Protein AF-A0A0C9MJZ7-F1 (afdb_monomer_lite)

Structure (mmCIF, N/CA/C/O backbone):
data_AF-A0A0C9MJZ7-F1
#
_entry.id   AF-A0A0C9MJZ7-F1
#
loop_
_atom_site.group_PDB
_atom_site.id
_atom_site.type_symbol
_atom_site.label_atom_id
_atom_site.label_alt_id
_atom_site.label_comp_id
_atom_site.label_asym_id
_atom_site.label_entity_id
_atom_site.label_seq_id
_atom_site.pdbx_PDB_ins_code
_atom_site.Cartn_x
_atom_site.Cartn_y
_atom_site.Cartn_z
_atom_site.occupancy
_atom_site.B_iso_or_equiv
_atom_site.auth_seq_id
_atom_site.auth_comp_id
_atom_site.auth_asym_id
_atom_site.auth_atom_id
_atom_site.pdbx_PDB_model_num
ATOM 1 N N . MET A 1 1 ? -68.418 -15.446 -23.964 1.00 39.53 1 MET A N 1
ATOM 2 C CA . MET A 1 1 ? -67.671 -15.553 -22.691 1.00 39.53 1 MET A CA 1
ATOM 3 C C . MET A 1 1 ? -66.222 -15.903 -23.000 1.00 39.53 1 MET A C 1
ATOM 5 O O . MET A 1 1 ? -65.933 -17.078 -23.179 1.00 39.53 1 MET A O 1
ATOM 9 N N . GLN A 1 2 ? -65.322 -14.920 -23.067 1.00 37.22 2 GLN A N 1
ATOM 10 C CA . GLN A 1 2 ? -63.886 -15.188 -23.192 1.00 37.22 2 GLN A CA 1
ATOM 11 C C . GLN A 1 2 ? -63.245 -14.976 -21.819 1.00 37.22 2 GLN A C 1
ATOM 13 O O . GLN A 1 2 ? -63.334 -13.884 -21.262 1.00 37.22 2 GLN A O 1
ATOM 18 N N . LYS A 1 3 ? -62.674 -16.032 -21.232 1.00 41.88 3 LYS A N 1
ATOM 19 C CA . LYS A 1 3 ? -61.976 -15.935 -19.945 1.00 41.88 3 LYS A CA 1
ATOM 20 C C . LYS A 1 3 ? -60.600 -15.316 -20.175 1.00 41.88 3 LYS A C 1
ATOM 22 O O . LYS A 1 3 ? -59.779 -15.931 -20.852 1.00 41.88 3 LYS A O 1
ATOM 27 N N . ASN A 1 4 ? -60.333 -14.170 -19.552 1.00 45.03 4 ASN A N 1
ATOM 28 C CA . ASN A 1 4 ? -58.955 -13.791 -19.257 1.00 45.03 4 ASN A CA 1
ATOM 29 C C . ASN A 1 4 ? -58.358 -14.882 -18.357 1.00 45.03 4 ASN A C 1
ATOM 31 O O . ASN A 1 4 ? -58.960 -15.259 -17.350 1.00 45.03 4 ASN A O 1
ATOM 35 N N . LYS A 1 5 ? -57.204 -15.415 -18.754 1.00 47.22 5 LYS A N 1
ATOM 36 C CA . LYS A 1 5 ? -56.308 -16.168 -17.880 1.00 47.22 5 LYS A CA 1
ATOM 37 C C . LYS A 1 5 ? -54.988 -15.422 -17.864 1.00 47.22 5 LYS A C 1
ATOM 39 O O . LYS A 1 5 ? -54.428 -15.151 -18.925 1.00 47.22 5 LYS A O 1
ATOM 44 N N . ASP A 1 6 ? -54.549 -15.072 -16.669 1.00 48.06 6 ASP A N 1
ATOM 45 C CA . ASP A 1 6 ? -53.391 -14.220 -16.460 1.00 48.06 6 ASP A CA 1
ATOM 46 C C . ASP A 1 6 ? -52.097 -14.901 -16.910 1.00 48.06 6 ASP A C 1
ATOM 48 O O . ASP A 1 6 ? -51.878 -16.098 -16.713 1.00 48.06 6 ASP A O 1
ATOM 52 N N . ASN A 1 7 ? -51.238 -14.113 -17.551 1.00 45.69 7 ASN A N 1
ATOM 53 C CA . ASN A 1 7 ? -49.977 -14.570 -18.119 1.00 45.69 7 ASN A CA 1
ATOM 54 C C . ASN A 1 7 ? -48.883 -14.516 -17.036 1.00 45.69 7 ASN A C 1
ATOM 56 O O . ASN A 1 7 ? -48.051 -13.604 -17.020 1.00 45.69 7 ASN A O 1
ATOM 60 N N . GLU A 1 8 ? -48.884 -15.479 -16.109 1.00 52.53 8 GLU A N 1
ATOM 61 C CA . GLU A 1 8 ? -47.772 -15.657 -15.165 1.00 52.53 8 GLU A CA 1
ATOM 62 C C . GLU A 1 8 ? -46.493 -16.050 -15.920 1.00 52.53 8 GLU A C 1
ATOM 64 O O . GLU A 1 8 ? -46.259 -17.211 -16.263 1.00 52.53 8 GLU A O 1
ATOM 69 N N . LYS A 1 9 ? -45.626 -15.062 -16.168 1.00 60.62 9 LYS A N 1
ATOM 70 C CA . LYS A 1 9 ? -44.263 -15.300 -16.650 1.00 60.62 9 LYS A CA 1
ATOM 71 C C . LYS A 1 9 ? -43.465 -16.017 -15.563 1.00 60.62 9 LYS A C 1
ATOM 73 O O . LYS A 1 9 ? -42.961 -15.384 -14.637 1.00 60.62 9 LYS A O 1
ATOM 78 N N . GLN A 1 10 ? -43.325 -17.334 -15.691 1.00 60.38 10 GLN A N 1
ATOM 79 C CA . GLN A 1 10 ? -42.478 -18.122 -14.800 1.00 60.38 10 GLN A CA 1
ATOM 80 C C . GLN A 1 10 ? -41.019 -17.647 -14.897 1.00 60.38 10 GLN A C 1
ATOM 82 O O . GLN A 1 10 ? -40.403 -17.725 -15.960 1.00 60.38 10 GLN A O 1
ATOM 87 N N . LEU A 1 11 ? -40.465 -17.160 -13.781 1.00 63.28 11 LEU A N 1
ATOM 88 C CA . LEU A 1 11 ? -39.044 -16.813 -13.679 1.00 63.28 11 LEU A CA 1
ATOM 89 C C . LEU A 1 11 ? -38.168 -18.048 -13.907 1.00 63.28 11 LEU A C 1
ATOM 91 O O . LEU A 1 11 ? -38.478 -19.138 -13.406 1.00 63.28 11 LEU A O 1
ATOM 95 N N . THR A 1 12 ? -37.055 -17.857 -14.617 1.00 77.56 12 THR A N 1
ATOM 96 C CA . THR A 1 12 ? -36.106 -18.939 -14.896 1.00 77.56 12 THR A CA 1
ATOM 97 C C . THR A 1 12 ? -35.417 -19.404 -13.614 1.00 77.56 12 THR A C 1
ATOM 99 O O . THR A 1 12 ? -35.317 -18.672 -12.628 1.00 77.56 12 THR A O 1
ATOM 102 N N . GLU A 1 13 ? -34.933 -20.642 -13.611 1.00 75.31 13 GLU A N 1
ATOM 103 C CA . GLU A 1 13 ? -34.303 -21.256 -12.437 1.00 75.31 13 GLU A CA 1
ATOM 104 C C . GLU A 1 13 ? -33.076 -20.460 -11.960 1.00 75.31 13 GLU A C 1
ATOM 106 O O . GLU A 1 13 ? -32.981 -20.118 -10.784 1.00 75.31 13 GLU A O 1
ATOM 111 N N . SER A 1 14 ? -32.250 -19.988 -12.900 1.00 74.50 14 SER A N 1
ATOM 112 C CA . SER A 1 14 ? -31.137 -19.065 -12.636 1.00 74.50 14 SER A CA 1
ATOM 113 C C . SER A 1 14 ? -31.579 -17.722 -12.022 1.00 74.50 14 SER A C 1
ATOM 115 O O . SER A 1 14 ? -30.902 -17.201 -11.138 1.00 74.50 14 SER A O 1
ATOM 117 N N . GLN A 1 15 ? -32.732 -17.164 -12.419 1.00 75.31 15 GLN A N 1
ATOM 118 C CA . GLN A 1 15 ? -33.270 -15.940 -11.803 1.00 75.31 15 GLN A CA 1
ATOM 119 C C . GLN A 1 15 ? -33.753 -16.181 -10.366 1.00 75.31 15 GLN A C 1
ATOM 121 O O . GLN A 1 15 ? -33.557 -15.327 -9.500 1.00 75.31 15 GLN A O 1
ATOM 126 N N . LYS A 1 16 ? -34.351 -17.348 -10.092 1.00 79.31 16 LYS A N 1
ATOM 127 C CA . LYS A 1 16 ? -34.765 -17.756 -8.739 1.00 79.31 16 LYS A CA 1
ATOM 128 C C . LYS A 1 16 ? -33.553 -17.985 -7.833 1.00 79.31 16 LYS A C 1
ATOM 130 O O . LYS A 1 16 ? -33.543 -17.511 -6.700 1.00 79.31 16 LYS A O 1
ATOM 135 N N . GLU A 1 17 ? -32.518 -18.644 -8.345 1.00 83.88 17 GLU A N 1
ATOM 136 C CA . GLU A 1 17 ? -31.273 -18.915 -7.622 1.00 83.88 17 GLU A CA 1
ATOM 137 C C . GLU A 1 17 ? -30.486 -17.625 -7.327 1.00 83.88 17 GLU A C 1
ATOM 139 O O . GLU A 1 17 ? -30.072 -17.396 -6.188 1.00 83.88 17 GLU A O 1
ATOM 144 N N . ALA A 1 18 ? -30.382 -16.710 -8.299 1.00 83.25 18 ALA A N 1
ATOM 145 C CA . ALA A 1 18 ? -29.819 -15.376 -8.087 1.00 83.25 18 ALA A CA 1
ATOM 146 C C . ALA A 1 18 ? -30.608 -14.568 -7.037 1.00 83.25 18 ALA A C 1
ATOM 148 O O . ALA A 1 18 ? -30.009 -13.915 -6.180 1.00 83.25 18 ALA A O 1
ATOM 149 N N . GLY A 1 19 ? -31.945 -14.653 -7.053 1.00 87.00 19 GLY A N 1
ATOM 150 C CA . GLY A 1 19 ? -32.809 -14.054 -6.033 1.00 87.00 19 GLY A CA 1
ATOM 151 C C . GLY A 1 19 ? -32.575 -14.636 -4.634 1.00 87.00 19 GLY A C 1
ATOM 152 O O . GLY A 1 19 ? -32.453 -13.883 -3.667 1.00 87.00 19 GLY A O 1
ATOM 153 N N . ALA A 1 20 ? -32.431 -15.959 -4.521 1.00 89.75 20 ALA A N 1
ATOM 154 C CA . ALA A 1 20 ? -32.134 -16.638 -3.260 1.00 89.75 20 ALA A CA 1
ATOM 155 C C . ALA A 1 20 ? -30.744 -16.268 -2.706 1.00 89.75 20 ALA A C 1
ATOM 157 O O . ALA A 1 20 ? -30.602 -16.024 -1.505 1.00 89.75 20 ALA A O 1
ATOM 158 N N . LEU A 1 21 ? -29.727 -16.159 -3.569 1.00 89.69 21 LEU A N 1
ATOM 159 C CA . LEU A 1 21 ? -28.386 -15.700 -3.193 1.00 89.69 21 LEU A CA 1
ATOM 160 C C . LEU A 1 21 ? -28.388 -14.237 -2.724 1.00 89.69 21 LEU A C 1
ATOM 162 O O . LEU A 1 21 ? -27.780 -13.924 -1.697 1.00 89.69 21 LEU A O 1
ATOM 166 N N . LEU A 1 22 ? -29.106 -13.353 -3.426 1.00 90.94 22 LEU A N 1
ATOM 167 C CA . LEU A 1 22 ? -29.268 -11.951 -3.034 1.00 90.94 22 LEU A CA 1
ATOM 168 C C . LEU A 1 22 ? -29.980 -11.823 -1.679 1.00 90.94 22 LEU A C 1
ATOM 170 O O . LEU A 1 22 ? -29.517 -11.084 -0.810 1.00 90.94 22 LEU A O 1
ATOM 174 N N . PHE A 1 23 ? -31.061 -12.580 -1.471 1.00 94.12 23 PHE A N 1
ATOM 175 C CA . PHE A 1 23 ? -31.797 -12.607 -0.208 1.00 94.12 23 PHE A CA 1
ATOM 176 C C . PHE A 1 23 ? -30.930 -13.124 0.947 1.00 94.12 23 PHE A C 1
ATOM 178 O O . PHE A 1 23 ? -30.868 -12.490 1.997 1.00 94.12 23 PHE A O 1
ATOM 185 N N . LYS A 1 24 ? -30.178 -14.215 0.737 1.00 93.81 24 LYS A N 1
ATOM 186 C CA . LYS A 1 24 ? -29.235 -14.761 1.727 1.00 93.81 24 LYS A CA 1
ATOM 187 C C . LYS A 1 24 ? -28.136 -13.758 2.096 1.00 93.81 24 LYS A C 1
ATOM 189 O O . LYS A 1 24 ? -27.775 -13.662 3.268 1.00 93.81 24 LYS A O 1
ATOM 194 N N . LYS A 1 25 ? -27.632 -12.987 1.123 1.00 92.31 25 LYS A N 1
ATOM 195 C CA . LYS A 1 25 ? -26.670 -11.905 1.372 1.00 92.31 25 LYS A CA 1
ATOM 196 C C . LYS A 1 25 ? -27.296 -10.777 2.199 1.00 92.31 25 LYS A C 1
ATOM 198 O O . LYS A 1 25 ? -26.745 -10.430 3.236 1.00 92.31 25 LYS A O 1
ATOM 203 N N . LEU A 1 26 ? -28.471 -10.279 1.804 1.00 94.00 26 LEU A N 1
ATOM 204 C CA . LEU A 1 26 ? -29.213 -9.250 2.547 1.00 94.00 26 LEU A CA 1
ATOM 205 C C . LEU A 1 26 ? -29.494 -9.662 3.999 1.00 94.00 26 LEU A C 1
ATOM 207 O O . LEU A 1 26 ? -29.321 -8.851 4.904 1.00 94.00 26 LEU A O 1
ATOM 211 N N . LEU A 1 27 ? -29.876 -10.920 4.234 1.00 94.06 27 LEU A N 1
ATOM 212 C CA . LEU A 1 27 ? -30.078 -11.471 5.578 1.00 94.06 27 LEU A CA 1
ATOM 213 C C . LEU A 1 27 ? -28.775 -11.522 6.384 1.00 94.06 27 LEU A C 1
ATOM 215 O O . LEU A 1 27 ? -28.762 -11.123 7.545 1.00 94.06 27 LEU A O 1
ATOM 219 N N . SER A 1 28 ? -27.668 -11.950 5.767 1.00 93.69 28 SER A N 1
ATOM 220 C CA . SER A 1 28 ? -26.354 -11.927 6.417 1.00 93.69 28 SER A CA 1
ATOM 221 C C . SER A 1 28 ? -25.906 -10.509 6.773 1.00 93.69 28 SER A C 1
ATOM 223 O O . SER A 1 28 ? -25.332 -10.318 7.841 1.00 93.69 28 SER A O 1
ATOM 225 N N . ASP A 1 29 ? -26.147 -9.533 5.898 1.00 91.50 29 ASP A N 1
ATOM 226 C CA . ASP A 1 29 ? -25.756 -8.143 6.126 1.00 91.50 29 ASP A CA 1
ATOM 227 C C . ASP A 1 29 ? -26.652 -7.492 7.198 1.00 91.50 29 ASP A C 1
ATOM 229 O O . ASP A 1 29 ? -26.153 -6.768 8.053 1.00 91.50 29 ASP A O 1
ATOM 233 N N . ARG A 1 30 ? -27.957 -7.809 7.240 1.00 93.75 30 ARG A N 1
ATOM 234 C CA . ARG A 1 30 ? -28.862 -7.385 8.327 1.00 93.75 30 ARG A CA 1
ATOM 235 C C . ARG A 1 30 ? -28.514 -8.000 9.678 1.00 93.75 30 ARG A C 1
ATOM 237 O O . ARG A 1 30 ? -28.549 -7.274 10.666 1.00 93.75 30 ARG A O 1
ATOM 244 N N . ASN A 1 31 ? -28.152 -9.281 9.728 1.00 94.88 31 ASN A N 1
ATOM 245 C CA . ASN A 1 31 ? -27.735 -9.920 10.976 1.00 94.88 31 ASN A CA 1
ATOM 246 C C . ASN A 1 31 ? -26.445 -9.286 11.519 1.00 94.88 31 ASN A C 1
ATOM 248 O O . ASN A 1 31 ? -26.417 -8.930 12.688 1.00 94.88 31 ASN A O 1
ATOM 252 N N . LYS A 1 32 ? -25.449 -9.003 10.664 1.00 93.31 32 LYS A N 1
ATOM 253 C CA . LYS A 1 32 ? -24.258 -8.235 11.075 1.00 93.31 32 LYS A CA 1
ATOM 254 C C . LYS A 1 32 ? -24.614 -6.864 11.649 1.00 93.31 32 LYS A C 1
ATOM 256 O O . LYS A 1 32 ? -24.127 -6.522 12.716 1.00 93.31 32 LYS A O 1
ATOM 261 N N . THR A 1 33 ? -25.504 -6.110 10.993 1.00 92.44 33 THR A N 1
ATOM 262 C CA . THR A 1 33 ? -25.958 -4.813 11.526 1.00 92.44 33 THR A CA 1
ATOM 263 C C . THR A 1 33 ? -26.652 -4.966 12.888 1.00 92.44 33 THR A C 1
ATOM 265 O O . THR A 1 33 ? -26.506 -4.102 13.746 1.00 92.44 33 THR A O 1
ATOM 268 N N . LEU A 1 34 ? -27.399 -6.052 13.124 1.00 94.88 34 LEU A N 1
ATOM 269 C CA . LEU A 1 34 ? -27.993 -6.332 14.437 1.00 94.88 34 LEU A CA 1
ATOM 270 C C . LEU A 1 34 ? -26.928 -6.659 15.492 1.00 94.88 34 LEU A C 1
ATOM 272 O O . LEU A 1 34 ? -27.004 -6.114 16.592 1.00 94.88 34 LEU A O 1
ATOM 276 N N . ASP A 1 35 ? -25.935 -7.485 15.158 1.00 92.81 35 ASP A N 1
ATOM 277 C CA . ASP A 1 35 ? -24.823 -7.832 16.052 1.00 92.81 35 ASP A CA 1
ATOM 278 C C . ASP A 1 35 ? -24.004 -6.576 16.427 1.00 92.81 35 ASP A C 1
ATOM 280 O O . ASP A 1 35 ? -23.750 -6.319 17.606 1.00 92.81 35 ASP A O 1
ATOM 284 N N . GLU A 1 36 ? -23.678 -5.727 15.444 1.00 90.50 36 GLU A N 1
ATOM 285 C CA . GLU A 1 36 ? -23.008 -4.427 15.617 1.00 90.50 36 GLU A CA 1
ATOM 286 C C . GLU A 1 36 ? -23.805 -3.477 16.530 1.00 90.50 36 GLU A C 1
ATOM 288 O O . GLU A 1 36 ? -23.250 -2.862 17.450 1.00 90.50 36 GLU A O 1
ATOM 293 N N . LEU A 1 37 ? -25.125 -3.373 16.328 1.00 91.19 37 LEU A N 1
ATOM 294 C CA . LEU A 1 37 ? -26.000 -2.539 17.159 1.00 91.19 37 LEU A CA 1
ATOM 295 C C . LEU A 1 37 ? -26.116 -3.074 18.594 1.00 91.19 37 LEU A C 1
ATOM 297 O O . LEU A 1 37 ? -26.088 -2.283 19.539 1.00 91.19 37 LEU A O 1
ATOM 301 N N . GLN A 1 38 ? -26.186 -4.394 18.790 1.00 92.94 38 GLN A N 1
ATOM 302 C CA . GLN A 1 38 ? -26.176 -5.012 20.123 1.00 92.94 38 GLN A CA 1
ATOM 303 C C . GLN A 1 38 ? -24.831 -4.807 20.838 1.00 92.94 38 GLN A C 1
ATOM 305 O O . GLN A 1 38 ? -24.794 -4.526 22.043 1.00 92.94 38 GLN A O 1
ATOM 310 N N . GLN A 1 39 ? -23.716 -4.880 20.109 1.00 90.44 39 GLN A N 1
ATOM 311 C CA . GLN A 1 39 ? -22.387 -4.596 20.649 1.00 90.44 39 GLN A CA 1
ATOM 312 C C . GLN A 1 39 ? -22.246 -3.115 21.039 1.00 90.44 39 GLN A C 1
ATOM 314 O O . GLN A 1 39 ? -21.780 -2.804 22.137 1.00 90.44 39 GLN A O 1
ATOM 319 N N . THR A 1 40 ? -22.750 -2.199 20.207 1.00 82.25 40 THR A N 1
ATOM 320 C CA . THR A 1 40 ? -22.833 -0.765 20.529 1.00 82.25 40 THR A CA 1
ATOM 321 C C . THR A 1 40 ? -23.698 -0.522 21.771 1.00 82.25 40 THR A C 1
ATOM 323 O O . THR A 1 40 ? -23.258 0.144 22.708 1.00 82.25 40 THR A O 1
ATOM 326 N N . GLN A 1 41 ? -24.895 -1.116 21.846 1.00 86.56 41 GLN A N 1
ATOM 327 C CA . GLN A 1 41 ? -25.801 -0.972 22.992 1.00 86.56 41 GLN A CA 1
ATOM 328 C C . GLN A 1 41 ? -25.175 -1.485 24.297 1.00 86.56 41 GLN A C 1
ATOM 330 O O . GLN A 1 41 ? -25.260 -0.812 25.326 1.00 86.56 41 GLN A O 1
ATOM 335 N N . THR A 1 42 ? -24.531 -2.654 24.277 1.00 88.88 42 THR A N 1
ATOM 336 C CA . THR A 1 42 ? -23.887 -3.215 25.476 1.00 88.88 42 THR A CA 1
ATOM 337 C C . THR A 1 42 ? -22.660 -2.411 25.910 1.00 88.88 42 THR A C 1
ATOM 339 O O . THR A 1 42 ? -22.425 -2.276 27.112 1.00 88.88 42 THR A O 1
ATOM 342 N N . ASN A 1 43 ? -21.910 -1.812 24.980 1.00 81.56 43 ASN A N 1
ATOM 343 C CA . ASN A 1 43 ? -20.832 -0.873 25.309 1.00 81.56 43 ASN A CA 1
ATOM 344 C C . ASN A 1 43 ? -21.368 0.432 25.918 1.00 81.56 43 ASN A C 1
ATOM 346 O O . ASN A 1 43 ? -20.870 0.862 26.961 1.00 81.56 43 ASN A O 1
ATOM 350 N N . LEU A 1 44 ? -22.431 1.013 25.351 1.00 76.88 44 LEU A N 1
ATOM 351 C CA . LEU A 1 44 ? -23.104 2.185 25.923 1.00 76.88 44 LEU A CA 1
ATOM 352 C C . LEU A 1 44 ? -23.612 1.895 27.343 1.00 76.88 44 LEU A C 1
ATOM 354 O O . LEU A 1 44 ? -23.300 2.643 28.265 1.00 76.88 44 LEU A O 1
ATOM 358 N N . GLN A 1 45 ? -24.302 0.772 27.568 1.00 81.06 45 GLN A N 1
ATOM 359 C CA . GLN A 1 45 ? -24.776 0.377 28.904 1.00 81.06 45 GLN A CA 1
ATOM 360 C C . GLN A 1 45 ? -23.641 0.202 29.929 1.00 81.06 45 GLN A C 1
ATOM 362 O O . GLN A 1 45 ? -23.818 0.554 31.094 1.00 81.06 45 GLN A O 1
ATOM 367 N N . LYS A 1 46 ? -22.461 -0.284 29.515 1.00 82.06 46 LYS A N 1
ATOM 368 C CA . LYS A 1 46 ? -21.271 -0.402 30.384 1.00 82.06 46 LYS A CA 1
ATOM 369 C C . LYS A 1 46 ? -20.594 0.941 30.684 1.00 82.06 46 LYS A C 1
ATOM 371 O O . LYS A 1 46 ? -19.919 1.058 31.709 1.00 82.06 46 LYS A O 1
ATOM 376 N N . ASN A 1 47 ? -20.732 1.933 29.804 1.00 72.31 47 ASN A N 1
ATOM 377 C CA . ASN A 1 47 ? -20.043 3.222 29.915 1.00 72.31 47 ASN A CA 1
ATOM 378 C C . ASN A 1 47 ? -20.930 4.349 30.472 1.00 72.31 47 ASN A C 1
ATOM 380 O O . ASN A 1 47 ? -20.406 5.216 31.167 1.00 72.31 47 ASN A O 1
ATOM 384 N N . ILE A 1 48 ? -22.257 4.294 30.311 1.00 73.25 48 ILE A N 1
ATOM 385 C CA . ILE A 1 48 ? -23.216 5.234 30.928 1.00 73.25 48 ILE A CA 1
ATOM 386 C C . ILE A 1 48 ? -22.959 5.435 32.442 1.00 73.25 48 ILE A C 1
ATOM 388 O O . ILE A 1 48 ? -22.845 6.589 32.862 1.00 73.25 48 ILE A O 1
ATOM 392 N N . PRO A 1 49 ? -22.752 4.388 33.274 1.00 71.31 49 PRO A N 1
ATOM 393 C CA . PRO A 1 49 ? -22.429 4.564 34.697 1.00 71.31 49 PRO A CA 1
ATOM 394 C C . PRO A 1 49 ? -21.087 5.270 34.960 1.00 71.31 49 PRO A C 1
ATOM 396 O O . PRO A 1 49 ? -20.900 5.866 36.017 1.00 71.31 49 PRO A O 1
ATOM 399 N N . LYS A 1 50 ? -20.142 5.218 34.010 1.00 68.75 50 LYS A N 1
ATOM 400 C CA . LYS A 1 50 ? -18.835 5.895 34.102 1.00 68.75 50 LYS A CA 1
ATOM 401 C C . LYS A 1 50 ? -18.908 7.371 33.701 1.00 68.75 50 LYS A C 1
ATOM 403 O O . LYS A 1 50 ? -18.021 8.128 34.094 1.00 68.75 50 LYS A O 1
ATOM 408 N N . ILE A 1 51 ? -19.929 7.756 32.935 1.00 64.31 51 ILE A N 1
ATOM 409 C CA . ILE A 1 51 ? -20.217 9.138 32.529 1.00 64.31 51 ILE A CA 1
ATOM 410 C C . ILE A 1 51 ? -21.033 9.833 33.633 1.00 64.31 51 ILE A C 1
ATOM 412 O O . ILE A 1 51 ? -20.689 10.929 34.072 1.00 64.31 51 ILE A O 1
ATOM 416 N N . VAL A 1 52 ? -22.052 9.161 34.185 1.00 66.12 52 VAL A N 1
ATOM 417 C CA . VAL A 1 52 ? -22.896 9.676 35.285 1.00 66.12 52 VAL A CA 1
ATOM 418 C C . VAL A 1 52 ? -22.214 9.487 36.656 1.00 66.12 52 VAL A C 1
ATOM 420 O O . VAL A 1 52 ? -22.760 8.901 37.586 1.00 66.12 52 VAL A O 1
ATOM 423 N N . LYS A 1 53 ? -20.984 9.998 36.803 1.00 62.34 53 LYS A N 1
ATOM 424 C CA . LYS A 1 53 ? -20.168 9.873 38.031 1.00 62.34 53 LYS A CA 1
ATOM 425 C C . LYS A 1 53 ? -20.634 10.732 39.215 1.00 62.34 53 LYS A C 1
ATOM 427 O O . LYS A 1 53 ? -20.081 10.591 40.304 1.00 62.34 53 LYS A O 1
ATOM 432 N N . LYS A 1 54 ? -21.606 11.635 39.035 1.00 57.81 54 LYS A N 1
ATOM 433 C CA . LYS A 1 54 ? -22.184 12.445 40.121 1.00 57.81 54 LYS A CA 1
ATOM 434 C C . LYS A 1 54 ? -23.698 12.619 39.939 1.00 57.81 54 LYS A C 1
ATOM 436 O O . LYS A 1 54 ? -24.126 12.923 38.825 1.00 57.81 54 LYS A O 1
ATOM 441 N N . PRO A 1 55 ? -24.510 12.517 41.009 1.00 59.88 55 PRO A N 1
ATOM 442 C CA . PRO A 1 55 ? -25.873 13.038 40.971 1.00 59.88 55 PRO A CA 1
ATOM 443 C C . PRO A 1 55 ? -25.830 14.551 40.696 1.00 59.88 55 PRO A C 1
ATOM 445 O O . PRO A 1 55 ? -24.928 15.246 41.162 1.00 59.88 55 PRO A O 1
ATOM 448 N N . ASN A 1 56 ? -26.806 15.054 39.936 1.00 67.69 56 ASN A N 1
ATOM 449 C CA . ASN A 1 56 ? -26.907 16.449 39.477 1.00 67.69 56 ASN A CA 1
ATOM 450 C C . ASN A 1 56 ? -25.826 16.927 38.479 1.00 67.69 56 ASN A C 1
ATOM 452 O O . ASN A 1 56 ? -25.571 18.129 38.390 1.00 67.69 56 ASN A O 1
ATOM 456 N N . THR A 1 57 ? -25.226 16.049 37.663 1.00 69.62 57 THR A N 1
ATOM 457 C CA . THR A 1 57 ? -24.498 16.510 36.461 1.00 69.62 57 THR A CA 1
ATOM 458 C C . THR A 1 57 ? -25.451 17.252 35.510 1.00 69.62 57 THR A C 1
ATOM 460 O O . THR A 1 57 ? -26.455 16.665 35.093 1.00 69.62 57 THR A O 1
ATOM 463 N N . PRO A 1 58 ? -25.173 18.515 35.127 1.00 82.56 58 PRO A N 1
ATOM 464 C CA . PRO A 1 58 ? -26.031 19.245 34.202 1.00 82.56 58 PRO A CA 1
ATOM 465 C C . PRO A 1 58 ? -25.975 18.598 32.814 1.00 82.56 58 PRO A C 1
ATOM 467 O O . PRO A 1 58 ? -24.915 18.150 32.377 1.00 82.56 58 PRO A O 1
ATOM 470 N N . ARG A 1 59 ? -27.100 18.597 32.083 1.00 80.75 59 ARG A N 1
ATOM 471 C CA . ARG A 1 59 ? -27.195 17.986 30.739 1.00 80.75 59 ARG A CA 1
ATOM 472 C C . ARG A 1 59 ? -26.113 18.484 29.774 1.00 80.75 59 ARG A C 1
ATOM 474 O O . ARG A 1 59 ? -25.620 17.701 28.974 1.00 80.75 59 ARG A O 1
ATOM 481 N N . ALA A 1 60 ? -25.711 19.750 29.897 1.00 84.12 60 ALA A N 1
ATOM 482 C CA . ALA A 1 60 ? -24.615 20.329 29.125 1.00 84.12 60 ALA A CA 1
ATOM 483 C C . ALA A 1 60 ? -23.269 19.624 29.374 1.00 84.12 60 ALA A C 1
ATOM 485 O O . ALA A 1 60 ? -22.569 19.335 28.417 1.00 84.12 60 ALA A O 1
ATOM 486 N N . ALA A 1 61 ? -22.924 19.281 30.622 1.00 82.44 61 ALA A N 1
ATOM 487 C CA . ALA A 1 61 ? -21.671 18.582 30.922 1.00 82.44 61 ALA A CA 1
ATOM 488 C C . ALA A 1 61 ? -21.637 17.168 30.319 1.00 82.44 61 ALA A C 1
ATOM 490 O O . ALA A 1 61 ? -20.604 16.756 29.808 1.00 82.44 61 ALA A O 1
ATOM 491 N N . VAL A 1 62 ? -22.774 16.461 30.315 1.00 81.81 62 VAL A N 1
ATOM 492 C CA . VAL A 1 62 ? -22.899 15.149 29.653 1.00 81.81 62 VAL A CA 1
ATOM 493 C C . VAL A 1 62 ? -22.818 15.288 28.128 1.00 81.81 62 VAL A C 1
ATOM 495 O O . VAL A 1 62 ? -22.196 14.466 27.468 1.00 81.81 62 VAL A O 1
ATOM 498 N N . ALA A 1 63 ? -23.414 16.339 27.556 1.00 84.88 63 ALA A N 1
ATOM 499 C CA . ALA A 1 63 ? -23.307 16.616 26.125 1.00 84.88 63 ALA A CA 1
ATOM 500 C C . ALA A 1 63 ? -21.867 16.969 25.707 1.00 84.88 63 ALA A C 1
ATOM 502 O O . ALA A 1 63 ? -21.418 16.507 24.663 1.00 84.88 63 ALA A O 1
ATOM 503 N N . PHE A 1 64 ? -21.135 17.733 26.526 1.00 87.25 64 PHE A N 1
ATOM 504 C CA . PHE A 1 64 ? -19.731 18.051 26.268 1.00 87.25 64 PHE A CA 1
ATOM 505 C C . PHE A 1 64 ? -18.812 16.838 26.423 1.00 87.25 64 PHE A C 1
ATOM 507 O O . PHE A 1 64 ? -17.977 16.653 25.551 1.00 87.25 64 PHE A O 1
ATOM 514 N N . SER A 1 65 ? -18.995 15.975 27.431 1.00 85.44 65 SER A N 1
ATOM 515 C CA . SER A 1 65 ? -18.175 14.755 27.541 1.00 85.44 65 SER A CA 1
ATOM 516 C C . SER A 1 65 ? -18.411 13.793 26.373 1.00 85.44 65 SER A C 1
ATOM 518 O O . SER A 1 65 ? -17.468 13.217 25.857 1.00 85.44 65 SER A O 1
ATOM 520 N N . LEU A 1 66 ? -19.659 13.660 25.905 1.00 85.81 66 LEU A N 1
ATOM 521 C CA . LEU A 1 66 ? -19.962 12.865 24.708 1.00 85.81 66 LEU A CA 1
ATOM 522 C C . LEU A 1 66 ? -19.379 13.488 23.430 1.00 85.81 66 LEU A C 1
ATOM 524 O O . LEU A 1 66 ? -19.002 12.764 22.517 1.00 85.81 66 LEU A O 1
ATOM 528 N N . LEU A 1 67 ? -19.320 14.820 23.345 1.00 90.50 67 LEU A N 1
ATOM 529 C CA . LEU A 1 67 ? -18.678 15.514 22.229 1.00 90.50 67 LEU A CA 1
ATOM 530 C C . LEU A 1 67 ? -17.151 15.347 22.265 1.00 90.50 67 LEU A C 1
ATOM 532 O O . LEU A 1 67 ? -16.554 15.173 21.212 1.00 90.50 67 LEU A O 1
ATOM 536 N N . GLU A 1 68 ? -16.543 15.379 23.451 1.00 93.81 68 GLU A N 1
ATOM 537 C CA . GLU A 1 68 ? -15.117 15.116 23.679 1.00 93.81 68 GLU A CA 1
ATOM 538 C C . GLU A 1 68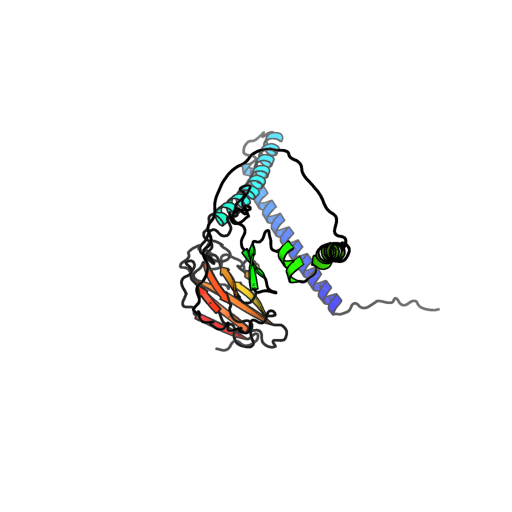 ? -14.762 13.680 23.261 1.00 93.81 68 GLU A C 1
ATOM 540 O O . GLU A 1 68 ? -13.931 13.518 22.372 1.00 93.81 68 GLU A O 1
ATOM 545 N N . ASP A 1 69 ? -15.498 12.669 23.750 1.00 89.31 69 ASP A N 1
ATOM 546 C CA . ASP A 1 69 ? -15.349 11.262 23.335 1.00 89.31 69 ASP A CA 1
ATOM 547 C C . ASP A 1 69 ? -15.435 11.102 21.794 1.00 89.31 69 ASP A C 1
ATOM 549 O O . ASP A 1 69 ? -14.622 10.413 21.179 1.00 89.31 69 ASP A O 1
ATOM 553 N N . LEU A 1 70 ? -16.406 11.758 21.139 1.00 92.25 70 LEU A N 1
ATOM 554 C CA . LEU A 1 70 ? -16.587 11.688 19.679 1.00 92.25 70 LEU A CA 1
ATOM 555 C C . LEU A 1 70 ? -15.486 12.413 18.890 1.00 92.25 70 LEU A C 1
ATOM 557 O O . LEU A 1 70 ? -15.121 11.968 17.800 1.00 92.25 70 LEU A O 1
ATOM 561 N N . ILE A 1 71 ? -14.984 13.538 19.405 1.00 96.62 71 ILE A N 1
ATOM 562 C CA . ILE A 1 71 ? -13.860 14.269 18.811 1.00 96.62 71 ILE A CA 1
ATOM 563 C C . ILE A 1 71 ? -12.582 13.437 18.935 1.00 96.62 71 ILE A C 1
ATOM 565 O O . ILE A 1 71 ? -11.846 13.334 17.955 1.00 96.62 71 ILE A O 1
ATOM 569 N N . ASP A 1 72 ? -12.347 12.808 20.087 1.00 94.88 72 ASP A N 1
ATOM 570 C CA . ASP A 1 72 ? -11.170 11.976 20.325 1.00 94.88 72 ASP A CA 1
ATOM 571 C C . ASP A 1 72 ? -11.129 10.758 19.396 1.00 94.88 72 ASP A C 1
ATOM 573 O O . ASP A 1 72 ? -10.077 10.499 18.814 1.00 94.88 72 ASP A O 1
ATOM 577 N N . GLU A 1 73 ? -12.244 10.053 19.174 1.00 92.81 73 GLU A N 1
ATOM 578 C CA . GLU A 1 73 ? -12.317 8.963 18.180 1.00 92.81 73 GLU A CA 1
ATOM 579 C C . GLU A 1 73 ? -11.974 9.473 16.762 1.00 92.81 73 GLU A C 1
ATOM 581 O O . GLU A 1 73 ? -11.110 8.913 16.084 1.00 92.81 73 GLU A O 1
ATOM 586 N N . CYS A 1 74 ? -12.546 10.611 16.341 1.00 95.25 74 CYS A N 1
ATOM 587 C CA . CYS A 1 74 ? -12.245 11.215 15.034 1.00 95.25 74 CYS A CA 1
ATOM 588 C C . CYS A 1 74 ? -10.773 11.659 14.899 1.00 95.25 74 CYS A C 1
ATOM 590 O O . CYS A 1 74 ? -10.198 11.606 13.809 1.00 95.25 74 CYS A O 1
ATOM 592 N N . ILE A 1 75 ? -10.152 12.121 15.990 1.00 96.81 75 ILE A N 1
ATOM 593 C CA . ILE A 1 75 ? -8.725 12.467 16.036 1.00 96.81 75 ILE A CA 1
ATOM 594 C C . ILE A 1 75 ? -7.871 11.198 15.938 1.00 96.81 75 ILE A C 1
ATOM 596 O O . ILE A 1 75 ? -6.883 11.193 15.200 1.00 96.81 75 ILE A O 1
ATOM 600 N N . HIS A 1 76 ? -8.244 10.122 16.637 1.00 92.12 76 HIS A N 1
ATOM 601 C CA . HIS A 1 76 ? -7.517 8.855 16.604 1.00 92.12 76 HIS A CA 1
ATOM 602 C C . HIS A 1 76 ? -7.490 8.243 15.203 1.00 92.12 76 HIS A C 1
ATOM 604 O O . HIS A 1 76 ? -6.408 7.848 14.773 1.00 92.12 76 HIS A O 1
ATOM 610 N N . ASP A 1 77 ? -8.603 8.234 14.463 1.00 92.38 77 ASP A N 1
ATOM 611 C CA . ASP A 1 77 ? -8.641 7.749 13.072 1.00 92.38 77 ASP A CA 1
ATOM 612 C C . ASP A 1 77 ? -7.575 8.438 12.196 1.00 92.38 77 ASP A C 1
ATOM 614 O O . ASP A 1 77 ? -6.726 7.784 11.580 1.00 92.38 77 ASP A O 1
ATOM 618 N N . VAL A 1 78 ? -7.549 9.777 12.208 1.00 96.19 78 VAL A N 1
ATOM 619 C CA . VAL A 1 78 ? -6.583 10.574 11.431 1.00 96.19 78 VAL A CA 1
ATOM 620 C C . VAL A 1 78 ? -5.146 10.356 11.921 1.00 96.19 78 VAL A C 1
ATOM 622 O O . VAL A 1 78 ? -4.222 10.245 11.110 1.00 96.19 78 VAL A O 1
ATOM 625 N N . LEU A 1 79 ? -4.929 10.273 13.238 1.00 96.25 79 LEU A N 1
ATOM 626 C CA . LEU A 1 79 ? -3.603 10.024 13.809 1.00 96.25 79 LEU A CA 1
ATOM 627 C C . LEU A 1 79 ? -3.080 8.623 13.475 1.00 96.25 79 LEU A C 1
ATOM 629 O O . LEU A 1 79 ? -1.894 8.489 13.169 1.00 96.25 79 LEU A O 1
ATOM 633 N N . PHE A 1 80 ? -3.925 7.589 13.499 1.00 92.12 80 PHE A N 1
ATOM 634 C CA . PHE A 1 80 ? -3.535 6.227 13.136 1.00 92.12 80 PHE A CA 1
ATOM 635 C C . PHE A 1 80 ? -3.192 6.110 11.652 1.00 92.12 80 PHE A C 1
ATOM 637 O O . PHE A 1 80 ? -2.203 5.449 11.323 1.00 92.12 80 PHE A O 1
ATOM 644 N N . ASP A 1 81 ? -3.933 6.789 10.774 1.00 86.12 81 ASP A N 1
ATOM 645 C CA . ASP A 1 81 ? -3.613 6.884 9.350 1.00 86.12 81 ASP A CA 1
ATOM 646 C C . ASP A 1 81 ? -2.240 7.535 9.120 1.00 86.12 81 ASP A C 1
ATOM 648 O O . ASP A 1 81 ? -1.351 6.923 8.519 1.00 86.12 81 ASP A O 1
ATOM 652 N N . VAL A 1 82 ? -2.014 8.729 9.676 1.00 90.94 82 VAL A N 1
ATOM 653 C CA . VAL A 1 82 ? -0.739 9.457 9.537 1.00 90.94 82 VAL A CA 1
ATOM 654 C C . VAL A 1 82 ? 0.429 8.681 10.159 1.00 90.94 82 VAL A C 1
ATOM 656 O O . VAL A 1 82 ? 1.503 8.585 9.562 1.00 90.94 82 VAL A O 1
ATOM 659 N N . HIS A 1 83 ? 0.238 8.083 11.337 1.00 89.44 83 HIS A N 1
ATOM 660 C CA . HIS A 1 83 ? 1.261 7.271 11.996 1.00 89.44 83 HIS A CA 1
ATOM 661 C C . HIS A 1 83 ? 1.600 6.008 11.192 1.00 89.44 83 HIS A C 1
ATOM 663 O O . HIS A 1 83 ? 2.779 5.670 11.052 1.00 89.44 83 HIS A O 1
ATOM 669 N N . ARG A 1 84 ? 0.596 5.325 10.626 1.00 84.88 84 ARG A N 1
ATOM 670 C CA . ARG A 1 84 ? 0.799 4.170 9.743 1.00 84.88 84 ARG A CA 1
ATOM 671 C C . ARG A 1 84 ? 1.626 4.565 8.525 1.00 84.88 84 ARG A C 1
ATOM 673 O O . ARG A 1 84 ? 2.585 3.860 8.211 1.00 84.88 84 ARG A O 1
ATOM 680 N N . ASP A 1 85 ? 1.295 5.673 7.876 1.00 81.25 85 ASP A N 1
ATOM 681 C CA . ASP A 1 85 ? 1.990 6.125 6.672 1.00 81.25 85 ASP A CA 1
ATOM 682 C C . ASP A 1 85 ? 3.448 6.504 6.987 1.00 81.25 85 ASP A C 1
ATOM 684 O O . ASP A 1 85 ? 4.365 5.991 6.344 1.00 81.25 85 ASP A O 1
ATOM 688 N N . ILE A 1 86 ? 3.699 7.266 8.059 1.00 83.94 86 ILE A N 1
ATOM 689 C CA . ILE A 1 86 ? 5.059 7.599 8.530 1.00 83.94 86 ILE A CA 1
ATOM 690 C C . ILE A 1 86 ? 5.859 6.339 8.906 1.00 83.94 86 ILE A C 1
ATOM 692 O O . ILE A 1 86 ? 7.057 6.251 8.612 1.00 83.94 86 ILE A O 1
ATOM 696 N N . LYS A 1 87 ? 5.227 5.345 9.543 1.00 83.69 87 LYS A N 1
ATOM 697 C CA . LYS A 1 87 ? 5.867 4.063 9.881 1.00 83.69 87 LYS A CA 1
ATOM 698 C C . LYS A 1 87 ? 6.229 3.277 8.617 1.00 83.69 87 LYS A C 1
ATOM 700 O O . LYS A 1 87 ? 7.313 2.700 8.556 1.00 83.69 87 LYS A O 1
ATOM 705 N N . GLN A 1 88 ? 5.369 3.292 7.596 1.00 78.12 88 GLN A N 1
ATOM 706 C CA . GLN A 1 88 ? 5.635 2.660 6.303 1.00 78.12 88 GLN A CA 1
ATOM 707 C C . GLN A 1 88 ? 6.725 3.385 5.495 1.00 78.12 88 GLN A C 1
ATOM 709 O O . GLN A 1 88 ? 7.578 2.711 4.920 1.00 78.12 88 GLN A O 1
ATOM 714 N N . GLU A 1 89 ? 6.749 4.722 5.478 1.00 75.25 89 GLU A N 1
ATOM 715 C CA . GLU A 1 89 ? 7.822 5.507 4.844 1.00 75.25 89 GLU A CA 1
ATOM 716 C C . GLU A 1 89 ? 9.188 5.259 5.506 1.00 75.25 89 GLU A C 1
ATOM 718 O O . GLU A 1 89 ? 10.213 5.180 4.826 1.00 75.25 89 GLU A O 1
ATOM 723 N N . ASN A 1 90 ? 9.215 5.117 6.836 1.00 77.81 90 ASN A N 1
ATOM 724 C CA . ASN A 1 90 ? 10.450 4.867 7.576 1.00 77.81 90 ASN A CA 1
ATOM 725 C C . ASN A 1 90 ? 10.931 3.415 7.528 1.00 77.81 90 ASN A C 1
ATOM 727 O O . ASN A 1 90 ? 12.130 3.189 7.703 1.00 77.81 90 ASN A O 1
ATOM 731 N N . SER A 1 91 ? 10.035 2.454 7.298 1.00 80.31 91 SER A N 1
ATOM 732 C CA . SER A 1 91 ? 10.396 1.042 7.174 1.00 80.31 91 SER A CA 1
ATOM 733 C C . SER A 1 91 ? 11.228 0.769 5.917 1.00 80.31 91 SER A C 1
ATOM 735 O O . SER A 1 91 ? 10.926 1.259 4.827 1.00 80.31 91 SER A O 1
ATOM 737 N N . THR A 1 92 ? 12.274 -0.046 6.055 1.00 81.56 92 THR A N 1
ATOM 738 C CA . THR A 1 92 ? 13.002 -0.592 4.904 1.00 81.56 92 THR A CA 1
ATOM 739 C C . THR A 1 92 ? 12.102 -1.593 4.182 1.00 81.56 92 THR A C 1
ATOM 741 O O . THR A 1 92 ? 11.573 -2.516 4.801 1.00 81.56 92 THR A O 1
ATOM 744 N N . CYS A 1 93 ? 11.911 -1.424 2.874 1.00 76.94 93 CYS A N 1
ATOM 745 C CA . CYS A 1 93 ? 11.114 -2.349 2.078 1.00 76.94 93 CYS A CA 1
ATOM 746 C C . CYS A 1 93 ? 11.839 -3.690 1.927 1.00 76.94 93 CYS A C 1
ATOM 748 O O . CYS A 1 93 ? 12.946 -3.739 1.400 1.00 76.94 93 CYS A O 1
ATOM 750 N N . GLN A 1 94 ? 11.184 -4.780 2.320 1.00 74.00 94 GLN A N 1
ATOM 751 C CA . GLN A 1 94 ? 11.756 -6.133 2.311 1.00 74.00 94 GLN A CA 1
ATOM 752 C C . GLN A 1 94 ? 12.020 -6.677 0.893 1.00 74.00 94 GLN A C 1
ATOM 754 O O . GLN A 1 94 ? 12.857 -7.556 0.721 1.00 74.00 94 GLN A O 1
ATOM 759 N N . ILE A 1 95 ? 11.368 -6.119 -0.137 1.00 73.75 95 ILE A N 1
ATOM 760 C CA . ILE A 1 95 ? 11.565 -6.515 -1.543 1.00 73.75 95 ILE A CA 1
ATOM 761 C C . ILE A 1 95 ? 12.833 -5.884 -2.138 1.00 73.75 95 ILE A C 1
ATOM 763 O O . ILE A 1 95 ? 13.602 -6.550 -2.824 1.00 73.75 95 ILE A O 1
ATOM 767 N N . CYS A 1 96 ? 13.043 -4.582 -1.921 1.00 75.31 96 CYS A N 1
ATOM 768 C CA . CYS A 1 96 ? 14.095 -3.803 -2.591 1.00 75.31 96 CYS A CA 1
ATOM 769 C C . CYS A 1 96 ? 15.140 -3.201 -1.639 1.00 75.31 96 CYS A C 1
ATOM 771 O O . CYS A 1 96 ? 15.935 -2.365 -2.065 1.00 75.31 96 CYS A O 1
ATOM 773 N N . GLN A 1 97 ? 15.113 -3.584 -0.358 1.00 75.12 97 GLN A N 1
ATOM 774 C CA . GLN A 1 97 ? 16.056 -3.203 0.704 1.00 75.12 97 GLN A CA 1
ATOM 775 C C . GLN A 1 97 ? 16.297 -1.688 0.854 1.00 75.12 97 GLN A C 1
ATOM 777 O O . GLN A 1 97 ? 17.335 -1.238 1.333 1.00 75.12 97 GLN A O 1
ATOM 782 N N . THR A 1 98 ? 15.317 -0.872 0.459 1.00 74.25 98 THR A N 1
ATOM 783 C CA . THR A 1 98 ? 15.381 0.598 0.478 1.00 74.25 98 THR A CA 1
ATOM 784 C C . THR A 1 98 ? 14.076 1.192 1.010 1.00 74.25 98 THR A C 1
ATOM 786 O O . THR A 1 98 ? 13.046 0.518 1.062 1.00 74.25 98 THR A O 1
ATOM 789 N N . LYS A 1 99 ? 14.079 2.473 1.401 1.00 73.00 99 LYS A N 1
ATOM 790 C CA . LYS A 1 99 ? 12.868 3.204 1.826 1.00 73.00 99 LYS A CA 1
ATOM 791 C C . LYS A 1 99 ? 11.998 3.606 0.623 1.00 73.00 99 LYS A C 1
ATOM 793 O O . LYS A 1 99 ? 11.754 4.782 0.384 1.00 73.00 99 LYS A O 1
ATOM 798 N N . CYS A 1 100 ? 11.541 2.640 -0.173 1.00 65.00 100 CYS A N 1
ATOM 799 C CA . CYS A 1 100 ? 10.888 2.907 -1.463 1.00 65.00 100 CYS A CA 1
ATOM 800 C C . CYS A 1 100 ? 9.498 3.565 -1.369 1.00 65.00 100 CYS A C 1
ATOM 802 O O . CYS A 1 100 ? 8.968 4.001 -2.387 1.00 65.00 100 CYS A O 1
ATOM 804 N N . LYS A 1 101 ? 8.900 3.624 -0.171 1.00 68.25 101 LYS A N 1
ATOM 805 C CA . LYS A 1 101 ? 7.655 4.363 0.097 1.00 68.25 101 LYS A CA 1
ATOM 806 C C . LYS A 1 101 ? 7.890 5.835 0.445 1.00 68.25 101 LYS A C 1
ATOM 808 O O . LYS A 1 101 ? 6.939 6.604 0.438 1.00 68.25 101 LYS A O 1
ATOM 813 N N . HIS A 1 102 ? 9.129 6.235 0.726 1.00 68.69 102 HIS A N 1
ATOM 814 C CA . HIS A 1 102 ? 9.477 7.617 1.026 1.00 68.69 102 HIS A CA 1
ATOM 815 C C . HIS A 1 102 ? 9.655 8.411 -0.277 1.00 68.69 102 HIS A C 1
ATOM 817 O O . HIS A 1 102 ? 10.679 8.293 -0.952 1.00 68.69 102 HIS A O 1
ATOM 823 N N . TYR A 1 103 ? 8.645 9.204 -0.638 1.00 73.44 103 TYR A N 1
ATOM 824 C CA . TYR A 1 103 ? 8.671 10.077 -1.812 1.00 73.44 103 TYR A CA 1
ATOM 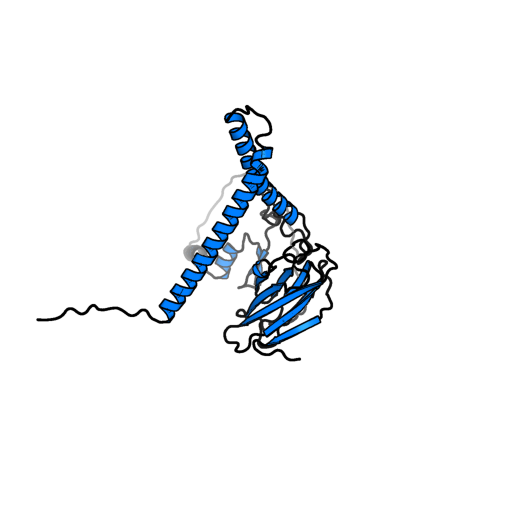825 C C . TYR A 1 103 ? 9.035 11.513 -1.426 1.00 73.44 103 TYR A C 1
ATOM 827 O O . TYR A 1 103 ? 8.615 12.042 -0.394 1.00 73.44 103 TYR A O 1
ATOM 835 N N . VAL A 1 104 ? 9.825 12.176 -2.270 1.00 76.25 104 VAL A N 1
ATOM 836 C CA . VAL A 1 104 ? 10.358 13.506 -1.959 1.00 76.25 104 VAL A CA 1
ATOM 837 C C . VAL A 1 104 ? 9.319 14.591 -2.254 1.00 76.25 104 VAL A C 1
ATOM 839 O O . VAL A 1 104 ? 9.007 14.890 -3.400 1.00 76.25 104 VAL A O 1
ATOM 842 N N . LYS A 1 105 ? 8.817 15.240 -1.195 1.00 77.62 105 LYS A N 1
ATOM 843 C CA . LYS A 1 105 ? 7.865 16.374 -1.256 1.00 77.62 105 LYS A CA 1
ATOM 844 C C . LYS A 1 105 ? 8.542 17.743 -1.481 1.00 77.62 105 LYS A C 1
ATOM 846 O O . LYS A 1 105 ? 7.927 18.784 -1.264 1.00 77.62 105 LYS A O 1
ATOM 851 N N . LYS A 1 106 ? 9.827 17.771 -1.855 1.00 75.88 106 LYS A N 1
ATOM 852 C CA . LYS A 1 106 ? 10.632 19.002 -1.957 1.00 75.88 106 LYS A CA 1
ATOM 853 C C . LYS A 1 106 ? 10.462 19.666 -3.336 1.00 75.88 106 LYS A C 1
ATOM 855 O O . LYS A 1 106 ? 10.740 19.011 -4.338 1.00 75.88 106 LYS A O 1
ATOM 860 N N . PRO A 1 107 ? 10.103 20.963 -3.421 1.00 81.19 107 PRO A N 1
ATOM 861 C CA . PRO A 1 107 ? 10.032 21.678 -4.698 1.00 81.19 107 PRO A CA 1
ATOM 862 C C . PRO A 1 107 ? 11.348 21.611 -5.490 1.00 81.19 107 PRO A C 1
ATOM 864 O O . PRO A 1 107 ? 12.429 21.750 -4.916 1.00 81.19 107 PRO A O 1
ATOM 867 N N . GLY A 1 108 ? 11.257 21.415 -6.810 1.00 81.94 108 GLY A N 1
ATOM 868 C CA . GLY A 1 108 ? 12.419 21.289 -7.707 1.00 81.94 108 GLY A CA 1
ATOM 869 C C . GLY A 1 108 ? 13.041 19.885 -7.791 1.00 81.94 108 GLY A C 1
ATOM 870 O O . GLY A 1 108 ? 14.064 19.708 -8.461 1.00 81.94 108 GLY A O 1
ATOM 871 N N . PHE A 1 109 ? 12.424 18.896 -7.141 1.00 81.75 109 PHE A N 1
ATOM 872 C CA . PHE A 1 109 ? 12.784 17.481 -7.204 1.00 81.75 109 PHE A CA 1
ATOM 873 C C . PHE A 1 109 ? 11.565 16.652 -7.634 1.00 81.75 109 PHE A C 1
ATOM 875 O O . PHE A 1 109 ? 10.424 17.056 -7.408 1.00 81.75 109 PHE A O 1
ATOM 882 N N . ASP A 1 110 ? 11.807 15.515 -8.283 1.00 83.06 110 ASP A N 1
ATOM 883 C CA . ASP A 1 110 ? 10.770 14.531 -8.589 1.00 83.06 110 ASP A CA 1
ATOM 884 C C . ASP A 1 110 ? 10.394 13.692 -7.352 1.00 83.06 110 ASP A C 1
ATOM 886 O O . ASP A 1 110 ? 10.991 13.813 -6.278 1.00 83.06 110 ASP A O 1
ATOM 890 N N . VAL A 1 111 ? 9.417 12.796 -7.516 1.00 80.94 111 VAL A N 1
ATOM 891 C CA . VAL A 1 111 ? 8.947 11.899 -6.446 1.00 80.94 111 VAL A CA 1
ATOM 892 C C . VAL A 1 111 ? 10.041 10.974 -5.890 1.00 80.94 111 VAL A C 1
ATOM 894 O O . VAL A 1 111 ? 9.906 10.493 -4.768 1.00 80.94 111 VAL A O 1
ATOM 897 N N . TRP A 1 112 ? 11.137 10.761 -6.625 1.00 79.88 112 TRP A N 1
ATOM 898 C CA . TRP A 1 112 ? 12.293 9.946 -6.234 1.00 79.88 112 TRP A CA 1
ATOM 899 C C . TRP A 1 112 ? 13.488 10.784 -5.744 1.00 79.88 112 TRP A C 1
ATOM 901 O O . TRP A 1 112 ? 14.565 10.237 -5.508 1.00 79.88 112 TRP A O 1
ATOM 911 N N . GLY A 1 113 ? 13.333 12.104 -5.594 1.00 76.25 113 GLY A N 1
ATOM 912 C CA . GLY A 1 113 ? 14.393 12.999 -5.133 1.00 76.25 113 GLY A CA 1
ATOM 913 C C . GLY A 1 113 ? 15.446 13.363 -6.181 1.00 76.25 113 GLY A C 1
ATOM 914 O O . GLY A 1 113 ? 16.502 13.879 -5.813 1.00 76.25 113 GLY A O 1
ATOM 915 N N . LYS A 1 114 ? 15.199 13.133 -7.475 1.00 80.44 114 LYS A N 1
ATOM 916 C CA . LYS A 1 114 ? 16.084 13.591 -8.558 1.00 80.44 114 LYS A CA 1
ATOM 917 C C . LYS A 1 114 ? 15.699 15.001 -8.992 1.00 80.44 114 LYS A C 1
ATOM 919 O O . LYS A 1 114 ? 14.522 15.334 -9.083 1.00 80.44 114 LYS A O 1
ATOM 924 N N . SER A 1 115 ? 16.692 15.831 -9.303 1.00 84.50 115 SER A N 1
ATOM 925 C CA . SER A 1 115 ? 16.459 17.161 -9.875 1.00 84.50 115 SER A CA 1
ATOM 926 C C . SER A 1 115 ? 16.766 17.162 -11.372 1.00 84.50 115 SER A C 1
ATOM 928 O O . SER A 1 115 ? 17.913 16.964 -11.784 1.00 84.50 115 SER A O 1
ATOM 930 N N . TYR A 1 116 ? 15.734 17.397 -12.183 1.00 81.88 116 TYR A N 1
ATOM 931 C CA . TYR A 1 116 ? 15.839 17.532 -13.636 1.00 81.88 116 TYR A CA 1
ATOM 932 C C . TYR A 1 116 ? 16.079 18.994 -14.024 1.00 81.88 116 TYR A C 1
ATOM 934 O O . TYR A 1 116 ? 15.163 19.722 -14.400 1.00 81.88 116 TYR A O 1
ATOM 942 N N . THR A 1 117 ? 17.334 19.430 -13.937 1.00 82.75 117 THR A N 1
ATOM 943 C CA . THR A 1 117 ? 17.781 20.717 -14.493 1.00 82.75 117 THR A CA 1
ATOM 944 C C . THR A 1 117 ? 18.288 20.532 -15.923 1.00 82.75 117 THR A C 1
ATOM 946 O O . THR A 1 117 ? 18.713 19.437 -16.285 1.00 82.75 117 THR A O 1
ATOM 949 N N . VAL A 1 118 ? 18.314 21.605 -16.728 1.00 76.75 118 VAL A N 1
ATOM 950 C CA . VAL A 1 118 ? 18.821 21.590 -18.123 1.00 76.75 118 VAL A CA 1
ATOM 951 C C . VAL A 1 118 ? 20.222 20.984 -18.286 1.00 76.75 118 VAL A C 1
ATOM 953 O O . VAL A 1 118 ? 20.524 20.437 -19.345 1.00 76.75 118 VAL A O 1
ATOM 956 N N . ASN A 1 119 ? 21.040 21.023 -17.233 1.00 77.75 119 ASN A N 1
ATOM 957 C CA . ASN A 1 119 ? 22.411 20.510 -17.218 1.00 77.75 119 ASN A CA 1
ATOM 958 C C . ASN A 1 119 ? 22.501 19.004 -16.900 1.00 77.75 119 ASN A C 1
ATOM 960 O O . ASN A 1 119 ? 23.565 18.420 -17.071 1.00 77.75 119 ASN A O 1
ATOM 964 N N . ASN A 1 120 ? 21.412 18.383 -16.431 1.00 82.50 120 ASN A N 1
ATOM 965 C CA . ASN A 1 120 ? 21.364 16.985 -15.985 1.00 82.50 120 ASN A CA 1
ATOM 966 C C . ASN A 1 120 ? 20.221 16.189 -16.652 1.00 82.50 120 ASN A C 1
ATOM 968 O O . ASN A 1 120 ? 19.695 15.235 -16.077 1.00 82.50 120 ASN A O 1
ATOM 972 N N . LEU A 1 121 ? 19.796 16.580 -17.863 1.00 86.88 121 LEU A N 1
ATOM 973 C CA . LEU A 1 121 ? 18.932 15.714 -18.670 1.00 86.88 121 LEU A CA 1
ATOM 974 C C . LEU A 1 121 ? 19.749 14.572 -19.295 1.00 86.88 121 LEU A C 1
ATOM 976 O O . LEU A 1 121 ? 20.866 14.800 -19.765 1.00 86.88 121 LEU A O 1
ATOM 980 N N . PRO A 1 122 ? 19.175 13.360 -19.389 1.00 89.44 122 PRO A N 1
ATOM 981 C CA . PRO A 1 122 ? 19.811 12.252 -20.085 1.00 89.44 122 PRO A CA 1
ATOM 982 C C . PRO A 1 122 ? 19.961 12.532 -21.589 1.00 89.44 122 PRO A C 1
ATOM 984 O O . PRO A 1 122 ? 19.304 13.403 -22.174 1.00 89.44 122 PRO A O 1
ATOM 987 N N . SER A 1 123 ? 20.808 11.737 -22.237 1.00 92.75 123 SER A N 1
ATOM 988 C CA . SER A 1 123 ? 20.839 11.608 -23.695 1.00 92.75 123 SER A CA 1
ATOM 989 C C . SER A 1 123 ? 20.292 10.243 -24.096 1.00 92.75 123 SER A C 1
ATOM 991 O O . SER A 1 123 ? 20.523 9.259 -23.398 1.00 92.75 123 SER A O 1
ATOM 993 N N . TYR A 1 124 ? 19.583 10.188 -25.219 1.00 94.12 124 TYR A N 1
ATOM 994 C CA . TYR A 1 124 ? 18.940 8.983 -25.735 1.00 94.12 124 TYR A CA 1
ATOM 995 C C . TYR A 1 124 ? 19.522 8.611 -27.095 1.00 94.12 124 TYR A C 1
ATOM 997 O O . TYR A 1 124 ? 19.874 9.483 -27.891 1.00 94.12 124 TYR A O 1
ATOM 1005 N N . GLU A 1 125 ? 19.611 7.319 -27.384 1.00 96.94 125 GLU A N 1
ATOM 1006 C CA . GLU A 1 125 ? 19.990 6.840 -28.709 1.00 96.94 125 GLU A CA 1
ATOM 1007 C C . GLU A 1 125 ? 18.808 6.967 -29.681 1.00 96.94 125 GLU A C 1
ATOM 1009 O O . GLU A 1 125 ? 17.691 6.543 -29.383 1.00 96.94 125 GLU A O 1
ATOM 1014 N N . CYS A 1 126 ? 19.033 7.568 -30.851 1.00 95.00 126 CYS A N 1
ATOM 1015 C CA . CYS A 1 126 ? 18.001 7.669 -31.875 1.00 95.00 126 CYS A CA 1
ATOM 1016 C C . CYS A 1 126 ? 17.776 6.323 -32.569 1.00 95.00 126 CYS A C 1
ATOM 1018 O O . CYS A 1 126 ? 18.625 5.872 -33.335 1.00 95.00 126 CYS A O 1
ATOM 1020 N N . VAL A 1 127 ? 16.579 5.757 -32.417 1.00 93.69 127 VAL A N 1
ATOM 1021 C CA . VAL A 1 127 ? 16.172 4.477 -33.031 1.00 93.69 127 VAL A CA 1
ATOM 1022 C C . VAL A 1 127 ? 16.326 4.403 -34.560 1.00 93.69 127 VAL A C 1
ATOM 1024 O O . VAL A 1 127 ? 16.419 3.308 -35.100 1.00 93.69 127 VAL A O 1
ATOM 1027 N N . ASN A 1 128 ? 16.372 5.541 -35.267 1.00 93.38 128 ASN A N 1
ATOM 1028 C CA . ASN A 1 128 ? 16.504 5.585 -36.730 1.00 93.38 128 ASN A CA 1
ATOM 1029 C C . ASN A 1 128 ? 17.959 5.709 -37.225 1.00 93.38 128 ASN A C 1
ATOM 1031 O O . ASN A 1 128 ? 18.275 5.256 -38.320 1.00 93.38 128 ASN A O 1
ATOM 1035 N N . CYS A 1 129 ? 18.855 6.347 -36.462 1.00 94.12 129 CYS A N 1
ATOM 1036 C CA . CYS A 1 129 ? 20.237 6.598 -36.913 1.00 94.12 129 CYS A CA 1
ATOM 1037 C C . CYS A 1 129 ? 21.333 6.222 -35.906 1.00 94.12 129 CYS A C 1
ATOM 1039 O O . CYS A 1 129 ? 22.502 6.507 -36.163 1.00 94.12 129 CYS A O 1
ATOM 1041 N N . GLN A 1 130 ? 20.957 5.624 -34.771 1.00 94.12 130 GLN A N 1
ATOM 1042 C CA . GLN A 1 130 ? 21.829 5.114 -33.702 1.00 94.12 130 GLN A CA 1
ATOM 1043 C C . GLN A 1 130 ? 22.803 6.155 -33.118 1.00 94.12 130 GLN A C 1
ATOM 1045 O O . GLN A 1 130 ? 23.818 5.833 -32.507 1.00 94.12 130 GLN A O 1
ATOM 1050 N N . LYS A 1 131 ? 22.501 7.448 -33.290 1.00 93.88 131 LYS A N 1
ATOM 1051 C CA . LYS A 1 131 ? 23.260 8.543 -32.675 1.00 93.88 131 LYS A CA 1
ATOM 1052 C C . LYS A 1 131 ? 22.704 8.851 -31.295 1.00 93.88 131 LYS A C 1
ATOM 1054 O O . LYS A 1 131 ? 21.494 9.000 -31.140 1.00 93.88 131 LYS A O 1
ATOM 1059 N N . THR A 1 132 ? 23.588 9.035 -30.323 1.00 96.25 132 THR A N 1
ATOM 1060 C CA . THR A 1 132 ? 23.252 9.584 -29.006 1.00 96.25 132 THR A CA 1
ATOM 1061 C C . THR A 1 132 ? 22.902 11.067 -29.140 1.00 96.25 132 THR A C 1
ATOM 1063 O O . THR A 1 132 ? 23.725 11.868 -29.582 1.00 96.25 132 THR A O 1
ATOM 1066 N N . ILE A 1 133 ? 21.679 11.443 -28.769 1.00 95.69 133 ILE A N 1
ATOM 1067 C CA . ILE A 1 133 ? 21.142 12.805 -28.859 1.00 95.69 133 ILE A CA 1
ATOM 1068 C C . ILE A 1 133 ? 20.654 13.242 -27.473 1.00 95.69 133 ILE A C 1
ATOM 1070 O O . ILE A 1 133 ? 19.886 12.535 -26.823 1.00 95.69 133 ILE A O 1
ATOM 1074 N N . ALA A 1 134 ? 21.064 14.428 -27.021 1.00 93.94 134 ALA A N 1
ATOM 1075 C CA . ALA A 1 134 ? 20.570 15.012 -25.772 1.00 93.94 134 ALA A CA 1
ATOM 1076 C C . ALA A 1 134 ? 19.042 15.196 -25.796 1.00 93.94 134 ALA A C 1
ATOM 1078 O O . ALA A 1 134 ? 18.499 15.634 -26.813 1.00 93.94 134 ALA A O 1
ATOM 1079 N N . SER A 1 135 ? 18.356 14.943 -24.672 1.00 92.62 135 SER A N 1
ATOM 1080 C CA . SER A 1 135 ? 16.886 15.064 -24.556 1.00 92.62 135 SER A CA 1
ATOM 1081 C C . SER A 1 135 ? 16.336 16.360 -25.170 1.00 92.62 135 SER A C 1
ATOM 1083 O O . SER A 1 135 ? 15.409 16.340 -25.977 1.00 92.62 135 SER A O 1
ATOM 1085 N N . THR A 1 136 ? 16.975 17.493 -24.862 1.00 92.81 136 THR A N 1
ATOM 1086 C CA . THR A 1 136 ? 16.599 18.846 -25.317 1.00 92.81 136 THR A CA 1
ATOM 1087 C C . THR A 1 136 ? 16.745 19.074 -26.828 1.00 92.81 136 THR A C 1
ATOM 1089 O O . THR A 1 136 ? 16.270 20.079 -27.356 1.00 92.81 136 THR A O 1
ATOM 1092 N N . ARG A 1 137 ? 17.415 18.163 -27.543 1.00 92.81 137 ARG A N 1
ATOM 1093 C CA . ARG A 1 137 ? 17.631 18.198 -28.997 1.00 92.81 137 ARG A CA 1
ATOM 1094 C C . ARG A 1 137 ? 16.975 17.025 -29.730 1.00 92.81 137 ARG A C 1
ATOM 1096 O O . ARG A 1 137 ? 17.075 16.970 -30.953 1.00 92.81 137 ARG A O 1
ATOM 1103 N N . TYR A 1 138 ? 16.285 16.121 -29.032 1.00 94.75 138 TYR A N 1
ATOM 1104 C CA . TYR A 1 138 ? 15.722 14.912 -29.639 1.00 94.75 138 TYR A CA 1
ATOM 1105 C C . TYR A 1 138 ? 14.613 15.231 -30.660 1.00 94.75 138 TYR A C 1
ATOM 1107 O O . TYR A 1 138 ? 14.648 14.727 -31.779 1.00 94.75 138 TYR A O 1
ATOM 1115 N N . ALA A 1 139 ? 13.699 16.158 -30.349 1.00 93.50 139 ALA A N 1
ATOM 1116 C CA . ALA A 1 139 ? 12.663 16.611 -31.286 1.00 93.50 139 ALA A CA 1
ATOM 1117 C C . ALA A 1 139 ? 13.223 17.253 -32.586 1.00 93.50 139 ALA A C 1
ATOM 1119 O O . ALA A 1 139 ? 12.958 16.714 -33.662 1.00 93.50 139 ALA A O 1
ATOM 1120 N N . PRO A 1 140 ? 14.070 18.310 -32.548 1.00 92.31 140 PRO A N 1
ATOM 1121 C CA . PRO A 1 140 ? 14.649 18.890 -33.769 1.00 92.31 140 PRO A CA 1
ATOM 1122 C C . PRO A 1 140 ? 15.653 17.961 -34.475 1.00 92.31 140 PRO A C 1
ATOM 1124 O O . PRO A 1 140 ? 16.019 18.199 -35.631 1.00 92.31 140 PRO A O 1
ATOM 1127 N N . HIS A 1 141 ? 16.122 16.904 -33.803 1.00 94.00 141 HIS A N 1
ATOM 1128 C CA . HIS A 1 141 ? 16.825 15.805 -34.453 1.00 94.00 141 HIS A CA 1
ATOM 1129 C C . HIS A 1 141 ? 15.862 14.928 -35.265 1.00 94.00 141 HIS A C 1
ATOM 1131 O O . HIS A 1 141 ? 16.129 14.714 -36.447 1.00 94.00 141 HIS A O 1
ATOM 1137 N N . LEU A 1 142 ? 14.746 14.464 -34.685 1.00 92.75 142 LEU A N 1
ATOM 1138 C CA . LEU A 1 142 ? 13.752 13.635 -35.380 1.00 92.75 142 LEU A CA 1
ATOM 1139 C C . LEU A 1 142 ? 13.200 14.320 -36.634 1.00 92.75 142 LEU A C 1
ATOM 1141 O O . LEU A 1 142 ? 13.122 13.680 -37.678 1.00 92.75 142 LEU A O 1
ATOM 1145 N N . GLU A 1 143 ? 12.909 15.623 -36.581 1.00 91.69 143 GLU A N 1
ATOM 1146 C CA . GLU A 1 143 ? 12.466 16.396 -37.754 1.00 91.69 143 GLU A CA 1
ATOM 1147 C C . GLU A 1 143 ? 13.417 16.246 -38.951 1.00 91.69 143 GLU A C 1
ATOM 1149 O O . GLU A 1 143 ? 12.983 16.090 -40.092 1.00 91.69 143 GLU A O 1
ATOM 1154 N N . LYS A 1 144 ? 14.730 16.287 -38.701 1.00 90.00 144 LYS A N 1
ATOM 1155 C CA . LYS A 1 144 ? 15.765 16.162 -39.738 1.00 90.00 144 LYS A CA 1
ATOM 1156 C C . LYS A 1 144 ? 16.026 14.702 -40.099 1.00 90.00 144 LYS A C 1
ATOM 1158 O O . LYS A 1 144 ? 16.203 14.387 -41.269 1.00 90.00 144 LYS A O 1
ATOM 1163 N N . CYS A 1 145 ? 16.042 13.821 -39.103 1.00 90.50 145 CYS A N 1
ATOM 1164 C CA . CYS A 1 145 ? 16.377 12.408 -39.248 1.00 90.50 145 CYS A CA 1
ATOM 1165 C C . CYS A 1 145 ? 15.280 11.606 -39.965 1.00 90.50 145 CYS A C 1
ATOM 1167 O O . CYS A 1 145 ? 15.601 10.672 -40.692 1.00 90.50 145 CYS A O 1
ATOM 1169 N N . LEU A 1 146 ? 14.013 11.996 -39.802 1.00 89.44 146 LEU A N 1
ATOM 1170 C CA . LEU A 1 146 ? 12.850 11.420 -40.486 1.00 89.44 146 LEU A CA 1
ATOM 1171 C C . LEU A 1 146 ? 12.468 12.187 -41.770 1.00 89.44 146 LEU A C 1
ATOM 1173 O O . LEU A 1 146 ? 11.428 11.918 -42.361 1.00 89.44 146 LEU A O 1
ATOM 1177 N N . GLY A 1 147 ? 13.254 13.190 -42.187 1.00 82.12 147 GLY A N 1
ATOM 1178 C CA . GLY A 1 147 ? 12.984 13.997 -43.389 1.00 82.12 147 GLY A CA 1
ATOM 1179 C C . GLY A 1 147 ? 11.797 14.973 -43.293 1.00 82.12 147 GLY A C 1
ATOM 1180 O O . GLY A 1 147 ? 11.547 15.727 -44.234 1.00 82.12 147 GLY A O 1
ATOM 1181 N N . LEU A 1 148 ? 11.099 15.030 -42.154 1.00 77.12 148 LEU A N 1
ATOM 1182 C CA . LEU A 1 148 ? 9.928 15.889 -41.915 1.00 77.12 148 LEU A CA 1
ATOM 1183 C C . LEU A 1 148 ? 10.248 17.401 -41.983 1.00 77.12 148 LEU A C 1
ATOM 1185 O O . LEU A 1 148 ? 9.370 18.217 -42.255 1.00 77.12 148 LEU A O 1
ATOM 1189 N N . SER A 1 149 ? 11.520 17.781 -41.830 1.00 69.88 149 SER A N 1
ATOM 1190 C CA . SER A 1 149 ? 12.067 19.149 -41.941 1.00 69.88 149 SER A CA 1
ATOM 1191 C C . SER A 1 149 ? 11.982 19.775 -43.360 1.00 69.88 149 SER A C 1
ATOM 1193 O O . SER A 1 149 ? 12.500 20.868 -43.609 1.00 69.88 149 SER A O 1
ATOM 1195 N N . GLY A 1 150 ? 11.301 19.129 -44.314 1.00 60.66 150 GLY A N 1
ATOM 1196 C CA . GLY A 1 150 ? 11.269 19.472 -45.746 1.00 60.66 150 GLY A CA 1
ATOM 1197 C C . GLY A 1 150 ? 10.688 20.840 -46.155 1.00 60.66 150 GLY A C 1
ATOM 1198 O O . GLY A 1 150 ? 10.627 21.133 -47.350 1.00 60.66 150 GLY A O 1
ATOM 1199 N N . ARG A 1 151 ? 10.273 21.707 -45.218 1.00 62.34 151 ARG A N 1
ATOM 1200 C CA . ARG A 1 151 ? 9.714 23.045 -45.523 1.00 62.34 151 ARG A CA 1
ATOM 1201 C C . ARG A 1 151 ? 10.699 24.216 -45.438 1.00 62.34 151 ARG A C 1
ATOM 1203 O O . ARG A 1 151 ? 10.345 25.293 -45.907 1.00 62.34 151 ARG A O 1
ATOM 1210 N N . GLN A 1 152 ? 11.904 24.040 -44.884 1.00 60.66 152 GLN A N 1
ATOM 1211 C CA . GLN A 1 152 ? 12.914 25.118 -44.830 1.00 60.66 152 GLN A CA 1
ATOM 1212 C C . GLN A 1 152 ? 14.098 24.889 -45.781 1.00 60.66 152 GLN A C 1
ATOM 1214 O O . GLN A 1 152 ? 14.548 25.832 -46.427 1.00 60.66 152 GLN A O 1
ATOM 1219 N N . SER A 1 153 ? 14.562 23.646 -45.946 1.00 59.81 153 SER A N 1
ATOM 1220 C CA . SER A 1 153 ? 15.627 23.306 -46.906 1.00 59.81 153 SER A CA 1
ATOM 1221 C C . SER A 1 153 ? 15.223 23.605 -48.356 1.00 59.81 153 SER A C 1
ATOM 1223 O O . SER A 1 153 ? 15.994 24.212 -49.095 1.00 59.81 153 SER A O 1
ATOM 1225 N N . SER A 1 154 ? 13.985 23.274 -48.730 1.00 60.75 154 SER A N 1
ATOM 1226 C CA . SER A 1 154 ? 13.372 23.611 -50.024 1.00 60.75 154 SER A CA 1
ATOM 1227 C C . SER A 1 154 ? 13.352 25.122 -50.284 1.00 60.75 154 SER A C 1
ATOM 1229 O O . SER A 1 154 ? 13.810 25.575 -51.330 1.00 60.75 154 SER A O 1
ATOM 1231 N N . ARG A 1 155 ? 12.924 25.926 -49.301 1.00 61.28 155 ARG A N 1
ATOM 1232 C CA . ARG A 1 155 ? 12.910 27.400 -49.391 1.00 61.28 155 ARG A CA 1
ATOM 1233 C C . ARG A 1 155 ? 14.303 28.014 -49.542 1.00 61.28 155 ARG A C 1
ATOM 1235 O O . ARG A 1 155 ? 14.438 29.031 -50.218 1.00 61.28 155 ARG A O 1
ATOM 1242 N N . VAL A 1 156 ? 15.332 27.427 -48.927 1.00 60.47 156 VAL A N 1
ATOM 1243 C CA . VAL A 1 156 ? 16.728 27.873 -49.089 1.00 60.47 156 VAL A CA 1
ATOM 1244 C C . VAL A 1 156 ? 17.287 27.451 -50.453 1.00 60.47 156 VAL A C 1
ATOM 1246 O O . VAL A 1 156 ? 17.977 28.244 -51.091 1.00 60.47 156 VAL A O 1
ATOM 1249 N N . ALA A 1 157 ? 16.943 26.257 -50.946 1.00 57.84 157 ALA A N 1
ATOM 1250 C CA . ALA A 1 157 ? 17.320 25.806 -52.285 1.00 57.84 157 ALA A CA 1
ATOM 1251 C C . ALA A 1 157 ? 16.720 26.704 -53.383 1.00 57.84 157 ALA A C 1
ATOM 1253 O O . ALA A 1 157 ? 17.458 27.167 -54.250 1.00 57.84 157 ALA A O 1
ATOM 1254 N N . SER A 1 158 ? 15.431 27.059 -53.299 1.00 59.78 158 SER A N 1
ATOM 1255 C CA . SER A 1 158 ? 14.793 27.976 -54.261 1.00 59.78 158 SER A CA 1
ATOM 1256 C C . SER A 1 158 ? 15.465 29.353 -54.330 1.00 59.78 158 SER A C 1
ATOM 1258 O O . SER A 1 158 ? 15.523 29.939 -55.404 1.00 59.78 158 SER A O 1
ATOM 1260 N N . ARG A 1 159 ? 16.027 29.861 -53.221 1.00 61.31 159 ARG A N 1
ATOM 1261 C CA . ARG A 1 159 ? 16.790 31.127 -53.221 1.00 61.31 159 ARG A CA 1
ATOM 1262 C C . ARG A 1 159 ? 18.181 30.991 -53.844 1.00 61.31 159 ARG A C 1
ATOM 1264 O O . ARG A 1 159 ? 18.675 31.957 -54.407 1.00 61.31 159 ARG A O 1
ATOM 1271 N N . ARG A 1 160 ? 18.808 29.811 -53.767 1.00 61.25 160 ARG A N 1
ATOM 1272 C CA . ARG A 1 160 ? 20.117 29.544 -54.394 1.00 61.25 160 ARG A CA 1
ATOM 1273 C C . ARG A 1 160 ? 20.025 29.312 -55.904 1.00 61.25 160 ARG A C 1
ATOM 1275 O O . ARG A 1 160 ? 20.975 29.620 -56.607 1.00 61.25 160 ARG A O 1
ATOM 1282 N N . MET A 1 161 ? 18.891 28.811 -56.397 1.00 57.75 161 MET A N 1
ATOM 1283 C CA . MET A 1 161 ? 18.669 28.561 -57.831 1.00 57.75 161 MET A CA 1
ATOM 1284 C C . MET A 1 161 ? 18.122 29.783 -58.599 1.00 57.75 161 MET A C 1
ATOM 1286 O O . MET A 1 161 ? 18.019 29.725 -59.818 1.00 57.75 161 MET A O 1
ATOM 1290 N N . GLY A 1 162 ? 17.753 30.871 -57.910 1.00 57.03 162 GLY A N 1
ATOM 1291 C CA . GLY A 1 162 ? 17.084 32.045 -58.498 1.00 57.03 162 GLY A CA 1
ATOM 1292 C C . GLY A 1 162 ? 17.900 33.344 -58.494 1.00 57.03 162 GLY A C 1
ATOM 1293 O O . GLY A 1 162 ? 17.302 34.414 -58.513 1.00 57.03 162 GLY A O 1
ATOM 1294 N N . GLY A 1 163 ? 19.232 33.273 -58.394 1.00 48.56 163 GLY A N 1
ATOM 1295 C CA . GLY A 1 163 ? 20.095 34.434 -58.125 1.00 48.56 163 GLY A CA 1
ATOM 1296 C C . GLY A 1 163 ? 21.378 34.490 -58.955 1.00 48.56 163 GLY A C 1
ATOM 1297 O O . GLY A 1 163 ? 22.458 34.640 -58.392 1.00 48.56 163 GLY A O 1
ATOM 1298 N N . SER A 1 164 ? 21.281 34.348 -60.278 1.00 48.59 164 SER A N 1
ATOM 1299 C CA . SER A 1 164 ? 22.421 34.443 -61.201 1.00 48.59 164 SER A CA 1
ATOM 1300 C C . SER A 1 164 ? 22.460 35.788 -61.941 1.00 48.59 164 SER A C 1
ATOM 1302 O O . SER A 1 164 ? 21.976 35.876 -63.067 1.00 48.59 164 SER A O 1
ATOM 1304 N N . SER A 1 165 ? 23.074 36.804 -61.326 1.00 40.19 165 SER A N 1
ATOM 1305 C CA . SER A 1 165 ? 23.509 38.050 -61.986 1.00 40.19 165 SER A CA 1
ATOM 1306 C C . SER A 1 165 ? 24.723 38.631 -61.246 1.00 40.19 165 SER A C 1
ATOM 1308 O O . SER A 1 165 ? 24.601 38.901 -60.050 1.00 40.19 165 SER A O 1
ATOM 1310 N N . PRO A 1 166 ? 25.882 38.841 -61.897 1.00 51.69 166 PRO A N 1
ATOM 1311 C CA . PRO A 1 166 ? 27.028 39.500 -61.279 1.00 51.69 166 PRO A CA 1
ATOM 1312 C C . PRO A 1 166 ? 26.938 41.022 -61.463 1.00 51.69 166 PRO A C 1
ATOM 1314 O O . PRO A 1 166 ? 26.796 41.503 -62.585 1.00 51.69 166 PRO A O 1
ATOM 1317 N N . SER A 1 167 ? 27.070 41.785 -60.377 1.00 37.94 167 SER A N 1
ATOM 1318 C CA . SER A 1 167 ? 27.322 43.228 -60.447 1.00 37.94 167 SER A CA 1
ATOM 1319 C C . SER A 1 167 ? 28.284 43.670 -59.345 1.00 37.94 167 SER A C 1
ATOM 1321 O O . SER A 1 167 ? 28.403 43.036 -58.300 1.00 37.94 167 SER A O 1
ATOM 1323 N N . PHE A 1 168 ? 29.007 44.731 -59.668 1.00 39.56 168 PHE A N 1
ATOM 1324 C CA . PHE A 1 168 ? 30.217 45.275 -59.055 1.00 39.56 168 PHE A CA 1
ATOM 1325 C C . PHE A 1 168 ? 29.961 46.217 -57.862 1.00 39.56 168 PHE A C 1
ATOM 1327 O O . PHE A 1 168 ? 28.859 46.742 -57.722 1.00 39.56 168 PHE A O 1
ATOM 1334 N N . SER A 1 169 ? 31.050 46.510 -57.127 1.00 34.53 169 SER A N 1
ATOM 1335 C CA . SER A 1 169 ? 31.236 47.645 -56.194 1.00 34.53 169 SER A CA 1
ATOM 1336 C C . SER A 1 169 ? 30.397 47.654 -54.907 1.00 34.53 169 SER A C 1
ATOM 1338 O O . SER A 1 169 ? 29.332 47.054 -54.844 1.00 34.53 169 SER A O 1
ATOM 1340 N N . SER A 1 170 ? 30.771 48.363 -53.838 1.00 36.03 170 SER A N 1
ATOM 1341 C CA . SER A 1 170 ? 32.067 48.848 -53.308 1.00 36.03 170 SER A CA 1
ATOM 1342 C C . SER A 1 170 ? 31.779 49.354 -51.880 1.00 36.03 170 SER A C 1
ATOM 1344 O O . SER A 1 170 ? 30.664 49.800 -51.638 1.00 36.03 170 SER A O 1
ATOM 1346 N N . ASP A 1 171 ? 32.758 49.260 -50.977 1.00 36.53 171 ASP A N 1
ATOM 1347 C CA . ASP A 1 171 ? 33.028 50.127 -49.807 1.00 36.53 171 ASP A CA 1
ATOM 1348 C C . ASP A 1 171 ? 31.852 50.825 -49.065 1.00 36.53 171 ASP A C 1
ATOM 1350 O O . ASP A 1 171 ? 31.183 51.691 -49.619 1.00 36.53 171 ASP A O 1
ATOM 1354 N N . ASP A 1 172 ? 31.675 50.571 -47.757 1.00 36.19 172 ASP A N 1
ATOM 1355 C CA . ASP A 1 172 ? 32.292 51.395 -46.686 1.00 36.19 172 ASP A CA 1
ATOM 1356 C C . ASP A 1 172 ? 31.948 50.866 -45.259 1.00 36.19 172 ASP A C 1
ATOM 1358 O O . ASP A 1 172 ? 31.124 49.971 -45.065 1.00 36.19 172 ASP A O 1
ATOM 1362 N N . ASN A 1 173 ? 32.646 51.413 -44.263 1.00 42.56 173 ASN A N 1
ATOM 1363 C CA . ASN A 1 173 ? 32.637 51.180 -42.815 1.00 42.56 173 ASN A CA 1
ATOM 1364 C C . ASN A 1 173 ? 31.267 51.488 -42.151 1.00 42.56 173 ASN A C 1
ATOM 1366 O O . ASN A 1 173 ? 30.440 52.214 -42.690 1.00 42.56 173 ASN A O 1
ATOM 1370 N N . THR A 1 174 ? 30.925 50.974 -40.963 1.00 34.50 174 THR A N 1
ATOM 1371 C CA . THR A 1 174 ? 31.572 51.178 -39.643 1.00 34.50 174 THR A CA 1
ATOM 1372 C C . THR A 1 174 ? 31.230 50.008 -38.699 1.00 34.50 174 THR A C 1
ATOM 1374 O O . THR A 1 174 ? 30.141 49.453 -38.769 1.00 34.50 174 THR A O 1
ATOM 1377 N N . GLY A 1 175 ? 32.173 49.470 -37.913 1.00 33.81 175 GLY A N 1
ATOM 1378 C CA . GLY A 1 175 ? 32.523 49.964 -36.568 1.00 33.81 175 GLY A CA 1
ATOM 1379 C C . GLY A 1 175 ? 31.458 49.534 -35.539 1.00 33.81 175 GLY A C 1
ATOM 1380 O O . GLY A 1 175 ? 30.354 50.053 -35.578 1.00 33.81 175 GLY A O 1
ATOM 1381 N N . THR A 1 176 ? 31.702 48.597 -34.613 1.00 35.28 176 THR A N 1
ATOM 1382 C CA . THR A 1 176 ? 32.750 48.664 -33.571 1.00 35.28 176 THR A CA 1
ATOM 1383 C C . THR A 1 176 ? 33.295 47.300 -33.082 1.00 35.28 176 THR A C 1
ATOM 1385 O O . THR A 1 176 ? 32.690 46.252 -33.282 1.00 35.28 176 THR A O 1
ATOM 1388 N N . ALA A 1 177 ? 34.465 47.374 -32.426 1.00 34.09 177 ALA A N 1
ATOM 1389 C CA . ALA A 1 177 ? 35.258 46.353 -31.707 1.00 34.09 177 ALA A CA 1
ATOM 1390 C C . ALA A 1 177 ? 34.488 45.180 -31.033 1.00 34.09 177 ALA A C 1
ATOM 1392 O O . ALA A 1 177 ? 33.434 45.415 -30.452 1.00 34.09 177 ALA A O 1
ATOM 1393 N N . SER A 1 178 ? 34.920 43.902 -31.086 1.00 39.88 178 SER A N 1
ATOM 1394 C CA . SER A 1 178 ? 36.237 43.262 -30.763 1.00 39.88 178 SER A CA 1
ATOM 1395 C C . SER A 1 178 ? 36.464 42.992 -29.256 1.00 39.88 178 SER A C 1
ATOM 1397 O O . SER A 1 178 ? 35.926 43.760 -28.459 1.00 39.88 178 SER A O 1
ATOM 1399 N N . PRO A 1 179 ? 37.325 42.025 -28.831 1.00 47.47 179 PRO A N 1
ATOM 1400 C CA . PRO A 1 179 ? 37.992 40.923 -29.572 1.00 47.47 179 PRO A CA 1
ATOM 1401 C C . PRO A 1 179 ? 38.044 39.541 -28.832 1.00 47.47 179 PRO A C 1
ATOM 1403 O O . PRO A 1 179 ? 37.537 39.420 -27.723 1.00 47.47 179 PRO A O 1
ATOM 1406 N N . ASP A 1 180 ? 38.743 38.562 -29.447 1.00 32.66 180 ASP A N 1
ATOM 1407 C CA . ASP A 1 180 ? 39.510 37.428 -28.849 1.00 32.66 180 ASP A CA 1
ATOM 1408 C C . ASP A 1 180 ? 38.783 36.339 -28.003 1.00 32.66 180 ASP A C 1
ATOM 1410 O O . ASP A 1 180 ? 37.776 36.600 -27.360 1.00 32.66 180 ASP A O 1
ATOM 1414 N N . SER A 1 181 ? 39.233 35.079 -27.850 1.00 35.97 181 SER A N 1
ATOM 1415 C CA . SER A 1 181 ? 40.076 34.123 -28.620 1.00 35.97 181 SER A CA 1
ATOM 1416 C C . SER A 1 181 ? 39.960 32.722 -27.918 1.00 35.97 181 SER A C 1
ATOM 1418 O O . SER A 1 181 ? 39.346 32.638 -26.854 1.00 35.97 181 SER A O 1
ATOM 1420 N N . ASP A 1 182 ? 40.421 31.552 -28.397 1.00 32.91 182 ASP A N 1
ATOM 1421 C CA . ASP A 1 182 ? 41.119 31.190 -29.641 1.00 32.91 182 ASP A CA 1
ATOM 1422 C C . ASP A 1 182 ? 40.868 29.716 -30.104 1.00 32.91 182 ASP A C 1
ATOM 1424 O O . ASP A 1 182 ? 40.243 28.905 -29.420 1.00 32.91 182 ASP A O 1
ATOM 1428 N N . VAL A 1 183 ? 41.400 29.399 -31.290 1.00 36.03 183 VAL A N 1
ATOM 1429 C CA . VAL A 1 183 ? 41.838 28.115 -31.896 1.00 36.03 183 VAL A CA 1
ATOM 1430 C C . VAL A 1 183 ? 42.125 26.917 -30.946 1.00 36.03 183 VAL A C 1
ATOM 1432 O O . VAL A 1 183 ? 42.872 27.048 -29.986 1.00 36.03 183 VAL A O 1
ATOM 1435 N N . PHE A 1 184 ? 41.660 25.696 -31.294 1.00 34.25 184 PHE A N 1
ATOM 1436 C CA . PHE A 1 184 ? 42.554 24.589 -31.727 1.00 34.25 184 PHE A CA 1
ATOM 1437 C C . PHE A 1 184 ? 41.853 23.342 -32.310 1.00 34.25 184 PHE A C 1
ATOM 1439 O O . PHE A 1 184 ? 40.941 22.753 -31.734 1.00 34.25 184 PHE A O 1
ATOM 1446 N N . ASP A 1 185 ? 42.372 22.923 -33.467 1.00 34.97 185 ASP A N 1
ATOM 1447 C CA . ASP A 1 185 ? 42.158 21.639 -34.145 1.00 34.97 185 ASP A CA 1
ATOM 1448 C C . ASP A 1 185 ? 42.815 20.461 -33.391 1.00 34.97 185 ASP A C 1
ATOM 1450 O O . ASP A 1 185 ? 43.856 20.632 -32.751 1.00 34.97 185 ASP A O 1
ATOM 1454 N N . ARG A 1 186 ? 42.254 19.248 -33.537 1.00 31.59 186 ARG A N 1
ATOM 1455 C CA . ARG A 1 186 ? 43.024 17.990 -33.490 1.00 31.59 186 ARG A CA 1
ATOM 1456 C C . ARG A 1 186 ? 42.259 16.810 -34.096 1.00 31.59 186 ARG A C 1
ATOM 1458 O O . ARG A 1 186 ? 41.280 16.318 -33.534 1.00 31.59 186 ARG A O 1
ATOM 1465 N N . GLY A 1 187 ? 42.757 16.296 -35.218 1.00 27.88 187 GLY A N 1
ATOM 1466 C CA . GLY A 1 187 ? 42.194 15.126 -35.893 1.00 27.88 187 GLY A CA 1
ATOM 1467 C C . GLY A 1 187 ? 42.712 13.750 -35.431 1.00 27.88 187 GLY A C 1
ATOM 1468 O O . GLY A 1 187 ? 43.827 13.606 -34.942 1.00 27.88 187 GLY A O 1
ATOM 1469 N N . ASN A 1 188 ? 41.905 12.729 -35.758 1.00 29.30 188 ASN A N 1
ATOM 1470 C CA . ASN A 1 188 ? 42.295 11.387 -36.233 1.00 29.30 188 ASN A CA 1
ATOM 1471 C C . ASN A 1 188 ? 43.062 10.405 -35.301 1.00 29.30 188 ASN A C 1
ATOM 1473 O O . ASN A 1 188 ? 44.261 10.566 -35.095 1.00 29.30 188 ASN A O 1
ATOM 1477 N N . SER A 1 189 ? 42.437 9.261 -34.936 1.00 30.64 189 SER A N 1
ATOM 1478 C CA . SER A 1 189 ? 42.963 7.897 -35.250 1.00 30.64 189 SER A CA 1
ATOM 1479 C C . SER A 1 189 ? 42.144 6.690 -34.720 1.00 30.64 189 SER A C 1
ATOM 1481 O O . SER A 1 189 ? 42.108 6.401 -33.534 1.00 30.64 189 SER A O 1
ATOM 1483 N N . LYS A 1 190 ? 41.572 5.933 -35.671 1.00 31.75 190 LYS A N 1
ATOM 1484 C CA . LYS A 1 190 ? 41.394 4.456 -35.804 1.00 31.75 190 LYS A CA 1
ATOM 1485 C C . LYS A 1 190 ? 41.497 3.469 -34.597 1.00 31.75 190 LYS A C 1
ATOM 1487 O O . LYS A 1 190 ? 42.548 3.344 -33.982 1.00 31.75 190 LYS A O 1
ATOM 1492 N N . LYS A 1 191 ? 40.541 2.504 -34.603 1.00 28.95 191 LYS A N 1
ATOM 1493 C CA . LYS A 1 191 ? 40.499 1.149 -33.951 1.00 28.95 191 LYS A CA 1
ATOM 1494 C C . LYS A 1 191 ? 40.218 1.167 -32.425 1.00 28.95 191 LYS A C 1
ATOM 1496 O O . LYS A 1 191 ? 40.615 2.099 -31.754 1.00 28.95 191 LYS A O 1
ATOM 1501 N N . LYS A 1 192 ? 39.538 0.180 -31.809 1.00 27.30 192 LYS A N 1
ATOM 1502 C CA . LYS A 1 192 ? 39.261 -1.234 -32.181 1.00 27.30 192 LYS A CA 1
ATOM 1503 C C . LYS A 1 192 ? 37.921 -1.733 -31.566 1.00 27.30 192 LYS A C 1
ATOM 1505 O O . LYS A 1 192 ? 37.388 -1.100 -30.666 1.00 27.30 192 LYS A O 1
ATOM 1510 N N . LYS A 1 193 ? 37.400 -2.869 -32.058 1.00 32.06 193 LYS A N 1
ATOM 1511 C CA . LYS A 1 193 ? 36.122 -3.518 -31.665 1.00 32.06 193 LYS A CA 1
ATOM 1512 C C . LYS A 1 193 ? 35.987 -3.798 -30.153 1.00 32.06 193 LYS A C 1
ATOM 1514 O O . LYS A 1 193 ? 36.962 -4.232 -29.546 1.00 32.06 193 LYS A O 1
ATOM 1519 N N . GLN A 1 194 ? 34.758 -3.748 -29.630 1.00 29.66 194 GLN A N 1
ATOM 1520 C CA . GLN A 1 194 ? 34.317 -4.591 -28.506 1.00 29.66 194 GLN A CA 1
ATOM 1521 C C . GLN A 1 194 ? 33.156 -5.499 -28.945 1.00 29.66 194 GLN A C 1
ATOM 1523 O O . GLN A 1 194 ? 32.499 -5.230 -29.951 1.00 29.66 194 GLN A O 1
ATOM 1528 N N . PHE A 1 195 ? 33.003 -6.630 -28.256 1.00 26.50 195 PHE A N 1
ATOM 1529 C CA . PHE A 1 195 ? 32.139 -7.744 -28.653 1.00 26.50 195 PHE A CA 1
ATOM 1530 C C . PHE A 1 195 ? 30.666 -7.508 -28.300 1.00 26.50 195 PHE A C 1
ATOM 1532 O O . PHE A 1 195 ? 30.344 -6.985 -27.238 1.00 26.50 195 PHE A O 1
ATOM 1539 N N . SER A 1 196 ? 29.778 -7.989 -29.167 1.00 28.47 196 SER A N 1
ATOM 1540 C CA . SER A 1 196 ? 28.363 -8.197 -28.868 1.00 28.47 196 SER A CA 1
ATOM 1541 C C . SER A 1 196 ? 28.165 -9.493 -28.076 1.00 28.47 196 SER A C 1
ATOM 1543 O O . SER A 1 196 ? 28.505 -10.566 -28.581 1.00 28.47 196 SER A O 1
ATOM 1545 N N . SER A 1 197 ? 27.545 -9.413 -26.900 1.00 29.81 197 SER A N 1
ATOM 1546 C CA . SER A 1 197 ? 26.909 -10.570 -26.254 1.00 29.81 197 SER A CA 1
ATOM 1547 C C . SER A 1 197 ? 25.443 -10.650 -26.708 1.00 29.81 197 SER A C 1
ATOM 1549 O O . SER A 1 197 ? 24.778 -9.612 -26.732 1.00 29.81 197 SER A O 1
ATOM 1551 N N . PRO A 1 198 ? 24.919 -11.825 -27.100 1.00 30.09 198 PRO A N 1
ATOM 1552 C CA . PRO A 1 198 ? 23.563 -11.941 -27.632 1.00 30.09 198 PRO A CA 1
ATOM 1553 C C . PRO A 1 198 ? 22.508 -11.881 -26.519 1.00 30.09 198 PRO A C 1
ATOM 1555 O O . PRO A 1 198 ? 22.642 -12.526 -25.480 1.00 30.09 198 PRO A O 1
ATOM 1558 N N . SER A 1 199 ? 21.422 -11.144 -26.756 1.00 27.61 199 SER A N 1
ATOM 1559 C CA . SER A 1 199 ? 20.246 -11.148 -25.886 1.00 27.61 199 SER A CA 1
ATOM 1560 C C . SER A 1 199 ? 19.440 -12.434 -26.091 1.00 27.61 199 SER A C 1
ATOM 1562 O O . SER A 1 199 ? 18.821 -12.610 -27.142 1.00 27.61 199 SER A O 1
ATOM 1564 N N . PHE A 1 200 ? 19.401 -13.307 -25.084 1.00 29.39 200 PHE A N 1
ATOM 1565 C CA . PHE A 1 200 ? 18.455 -14.423 -25.054 1.00 29.39 200 PHE A CA 1
ATOM 1566 C C . PHE A 1 200 ? 17.051 -13.897 -24.737 1.00 29.39 200 PHE A C 1
ATOM 1568 O O . PHE A 1 200 ? 16.783 -13.416 -23.639 1.00 29.39 200 PHE A O 1
ATOM 1575 N N . SER A 1 201 ? 16.149 -13.977 -25.713 1.00 37.28 201 SER A N 1
ATOM 1576 C CA . SER A 1 201 ? 14.744 -13.598 -25.567 1.00 37.28 201 SER A CA 1
ATOM 1577 C C . SER A 1 201 ? 13.906 -14.804 -25.130 1.00 37.28 201 SER A C 1
ATOM 1579 O O . SER A 1 201 ? 13.391 -15.539 -25.974 1.00 37.28 201 SER A O 1
ATOM 1581 N N . ASN A 1 202 ? 13.751 -15.006 -23.820 1.00 38.16 202 ASN A N 1
ATOM 1582 C CA . ASN A 1 202 ? 12.942 -16.102 -23.280 1.00 38.16 202 ASN A CA 1
ATOM 1583 C C . ASN A 1 202 ? 11.489 -15.676 -23.010 1.00 38.16 202 ASN A C 1
ATOM 1585 O O . ASN A 1 202 ? 11.208 -14.939 -22.074 1.00 38.16 202 ASN A O 1
ATOM 1589 N N . GLY A 1 203 ? 10.559 -16.203 -23.810 1.00 41.69 203 GLY A N 1
ATOM 1590 C CA . GLY A 1 203 ? 9.400 -16.974 -23.324 1.00 41.69 203 GLY A CA 1
ATOM 1591 C C . GLY A 1 203 ? 8.344 -16.371 -22.380 1.00 41.69 203 GLY A C 1
ATOM 1592 O O . GLY A 1 203 ? 7.442 -17.111 -21.985 1.00 41.69 203 GLY A O 1
ATOM 1593 N N . VAL A 1 204 ? 8.388 -15.092 -21.995 1.00 44.00 204 VAL A N 1
ATOM 1594 C CA . VAL A 1 204 ? 7.387 -14.522 -21.069 1.00 44.00 204 VAL A CA 1
ATOM 1595 C C . VAL A 1 204 ? 6.029 -14.315 -21.762 1.00 44.00 204 VAL A C 1
ATOM 1597 O O . VAL A 1 204 ? 5.795 -13.292 -22.408 1.00 44.00 204 VAL A O 1
ATOM 1600 N N . SER A 1 205 ? 5.104 -15.270 -21.599 1.00 52.03 205 SER A N 1
ATOM 1601 C CA . SER A 1 205 ? 3.688 -15.071 -21.947 1.00 52.03 205 SER A CA 1
ATOM 1602 C C . SER A 1 205 ? 3.064 -14.030 -21.017 1.00 52.03 205 SER A C 1
ATOM 1604 O O . SER A 1 205 ? 3.062 -14.195 -19.797 1.00 52.03 205 SER A O 1
ATOM 1606 N N . ARG A 1 206 ? 2.507 -12.968 -21.608 1.00 55.66 206 ARG A N 1
ATOM 1607 C CA . ARG A 1 206 ? 1.850 -11.859 -20.896 1.00 55.66 206 ARG A CA 1
ATOM 1608 C C . ARG A 1 206 ? 0.453 -12.211 -20.361 1.00 55.66 206 ARG A C 1
ATOM 1610 O O . ARG A 1 206 ? -0.127 -11.405 -19.646 1.00 55.66 206 ARG A O 1
ATOM 1617 N N . ASP A 1 207 ? -0.050 -13.409 -20.663 1.00 63.09 207 ASP A N 1
ATOM 1618 C CA . ASP A 1 207 ? -1.429 -13.843 -20.384 1.00 63.09 207 ASP A CA 1
ATOM 1619 C C . ASP A 1 207 ? -1.545 -14.753 -19.141 1.00 63.09 207 ASP A C 1
ATOM 1621 O O . ASP A 1 207 ? -2.570 -15.402 -18.915 1.00 63.09 207 ASP A O 1
ATOM 1625 N N . THR A 1 208 ? -0.482 -14.830 -18.331 1.00 72.31 208 THR A N 1
ATOM 1626 C CA . THR A 1 208 ? -0.480 -15.536 -17.040 1.00 72.31 208 THR A CA 1
ATOM 1627 C C . THR A 1 208 ? -0.705 -14.537 -15.908 1.00 72.31 208 THR A C 1
ATOM 1629 O O . THR A 1 208 ? 0.091 -13.617 -15.739 1.00 72.31 208 THR A O 1
ATOM 1632 N N . SER A 1 209 ? -1.749 -14.750 -15.103 1.00 77.25 209 SER A N 1
ATOM 1633 C CA . SER A 1 209 ? -1.989 -13.993 -13.867 1.00 77.25 209 SER A CA 1
ATOM 1634 C C . SER A 1 209 ? -1.843 -14.893 -12.644 1.00 77.25 209 SER A C 1
ATOM 1636 O O . SER A 1 209 ? -2.386 -15.998 -12.584 1.00 77.25 209 SER A O 1
ATOM 1638 N N . LEU A 1 210 ? -1.101 -14.421 -11.653 1.00 79.19 210 LEU A N 1
ATOM 1639 C CA . LEU A 1 210 ? -0.808 -15.115 -10.410 1.00 79.19 210 LEU A CA 1
ATOM 1640 C C . LEU A 1 210 ? -1.654 -14.531 -9.270 1.00 79.19 210 LEU A C 1
ATOM 1642 O O . LEU A 1 210 ? -1.939 -13.332 -9.201 1.00 79.19 210 LEU A O 1
ATOM 1646 N N . TYR A 1 211 ? -2.075 -15.409 -8.367 1.00 84.69 211 TYR A N 1
ATOM 1647 C CA . TYR A 1 211 ? -2.761 -15.063 -7.125 1.00 84.69 211 TYR A CA 1
ATOM 1648 C C . TYR A 1 211 ? -2.030 -15.737 -5.974 1.00 84.69 211 TYR A C 1
ATOM 1650 O O . TYR A 1 211 ? -1.803 -16.945 -6.033 1.00 84.69 211 TYR A O 1
ATOM 1658 N N . MET A 1 212 ? -1.720 -14.972 -4.932 1.00 87.75 212 MET A N 1
ATOM 1659 C CA . MET A 1 212 ? -0.974 -15.410 -3.755 1.00 87.75 212 MET A CA 1
ATOM 1660 C C . MET A 1 212 ? -1.780 -15.122 -2.484 1.00 87.75 212 MET A C 1
ATOM 1662 O O . MET A 1 212 ? -2.450 -14.093 -2.401 1.00 87.75 212 MET A O 1
ATOM 1666 N N . ARG A 1 213 ? -1.729 -16.008 -1.487 1.00 88.12 213 ARG A N 1
ATOM 1667 C CA . ARG A 1 213 ? -2.452 -15.865 -0.215 1.00 88.12 213 ARG A CA 1
ATOM 1668 C C . ARG A 1 213 ? -1.749 -16.602 0.916 1.00 88.12 213 ARG A C 1
ATOM 1670 O O . ARG A 1 213 ? -1.234 -17.689 0.694 1.00 88.12 213 ARG A O 1
ATOM 1677 N N . GLN A 1 214 ? -1.815 -16.078 2.134 1.00 87.31 214 GLN A N 1
ATOM 1678 C CA . GLN A 1 214 ? -1.424 -16.831 3.323 1.00 87.31 214 GLN A CA 1
ATOM 1679 C C . GLN A 1 214 ? -2.411 -17.956 3.669 1.00 87.31 214 GLN A C 1
ATOM 1681 O O . GLN A 1 214 ? -3.637 -17.801 3.601 1.00 87.31 214 GLN A O 1
ATOM 1686 N N . GLU A 1 215 ? -1.855 -19.095 4.071 1.00 83.69 215 GLU A N 1
ATOM 1687 C CA . GLU A 1 215 ? -2.588 -20.242 4.594 1.00 83.69 215 GLU A CA 1
ATOM 1688 C C . GLU A 1 215 ? -3.016 -20.055 6.065 1.00 83.69 215 GLU A C 1
ATOM 1690 O O . GLU A 1 215 ? -3.100 -18.944 6.583 1.00 83.69 215 GLU A O 1
ATOM 1695 N N . THR A 1 216 ? -3.428 -21.136 6.732 1.00 79.19 216 THR A N 1
ATOM 1696 C CA . THR A 1 216 ? -3.842 -21.133 8.144 1.00 79.19 216 THR A CA 1
ATOM 1697 C C . THR A 1 216 ? -2.718 -20.959 9.173 1.00 79.19 216 THR A C 1
ATOM 1699 O O . THR A 1 216 ? -3.025 -20.354 10.203 1.00 79.19 216 THR A O 1
ATOM 1702 N N . PRO A 1 217 ? -1.473 -21.451 8.991 1.00 77.50 217 PRO A N 1
ATOM 1703 C CA . PRO A 1 217 ? -0.451 -21.336 10.029 1.00 77.50 217 PRO A CA 1
ATOM 1704 C C . PRO A 1 217 ? 0.109 -19.911 10.142 1.00 77.50 217 PRO A C 1
ATOM 1706 O O . PRO A 1 217 ? 0.332 -19.233 9.140 1.00 77.50 217 PRO A O 1
ATOM 1709 N N . ASN A 1 218 ? 0.348 -19.485 11.384 1.00 72.88 218 ASN A N 1
ATOM 1710 C CA . ASN A 1 218 ? 0.948 -18.204 11.783 1.00 72.88 218 ASN A CA 1
ATOM 1711 C C . ASN A 1 218 ? 0.313 -16.908 11.216 1.00 72.88 218 ASN A C 1
ATOM 1713 O O . ASN A 1 218 ? 0.930 -15.847 11.174 1.00 72.88 218 ASN A O 1
ATOM 1717 N N . THR A 1 219 ? -0.955 -16.960 10.818 1.00 78.12 219 THR A N 1
ATOM 1718 C CA . THR A 1 219 ? -1.722 -15.771 10.421 1.00 78.12 219 THR A CA 1
ATOM 1719 C C . THR A 1 219 ? -2.431 -15.144 11.625 1.00 78.12 219 THR A C 1
ATOM 1721 O O . THR A 1 219 ? -3.014 -15.857 12.448 1.00 78.12 219 THR A O 1
ATOM 1724 N N . GLY A 1 220 ? -2.425 -13.813 11.743 1.00 70.06 220 GLY A N 1
ATOM 1725 C CA . GLY A 1 220 ? -3.287 -13.109 12.701 1.00 70.06 220 GLY A CA 1
ATOM 1726 C C . GLY A 1 220 ? -4.746 -13.013 12.234 1.00 70.06 220 GLY A C 1
ATOM 1727 O O . GLY A 1 220 ? -5.653 -12.848 13.051 1.00 70.06 220 GLY A O 1
ATOM 1728 N N . GLY A 1 221 ? -4.988 -13.155 10.927 1.00 71.75 221 GLY A N 1
ATOM 1729 C CA . GLY A 1 221 ? -6.276 -12.892 10.291 1.00 71.75 221 GLY A CA 1
ATOM 1730 C C . GLY A 1 221 ? -7.253 -14.075 10.242 1.00 71.75 221 GLY A C 1
ATOM 1731 O O . GLY A 1 221 ? -6.892 -15.249 10.079 1.00 71.75 221 GLY A O 1
ATOM 1732 N N . THR A 1 222 ? -8.551 -13.752 10.257 1.00 80.94 222 THR A N 1
ATOM 1733 C CA . THR A 1 222 ? -9.593 -14.695 9.809 1.00 80.94 222 THR A CA 1
ATOM 1734 C C . THR A 1 222 ? -9.359 -15.059 8.342 1.00 80.94 222 THR A C 1
ATOM 1736 O O . THR A 1 222 ? -8.749 -14.279 7.617 1.00 80.94 222 THR A O 1
ATOM 1739 N N . TYR A 1 223 ? -9.890 -16.192 7.858 1.00 78.00 223 TYR A N 1
ATOM 1740 C CA . TYR A 1 223 ? -9.720 -16.630 6.459 1.00 78.00 223 TYR A CA 1
ATOM 1741 C C . TYR A 1 223 ? -9.861 -15.484 5.440 1.00 78.00 223 TYR A C 1
ATOM 1743 O O . TYR A 1 223 ? -9.032 -15.367 4.540 1.00 78.00 223 TYR A O 1
ATOM 1751 N N . TRP A 1 224 ? -10.863 -14.615 5.594 1.00 79.56 224 TRP A N 1
ATOM 1752 C CA . TRP A 1 224 ? -11.140 -13.510 4.672 1.00 79.56 224 TRP A CA 1
ATOM 1753 C C . TRP A 1 224 ? -10.202 -12.300 4.796 1.00 79.56 224 TRP A C 1
ATOM 1755 O O . TRP A 1 224 ? -10.047 -11.598 3.800 1.00 79.56 224 TRP A O 1
ATOM 1765 N N . SER A 1 225 ? -9.590 -12.063 5.963 1.00 75.06 225 SER A N 1
ATOM 1766 C CA . SER A 1 225 ? -8.691 -10.918 6.199 1.00 75.06 225 SER A CA 1
ATOM 1767 C C . SER A 1 225 ? -7.209 -11.229 5.972 1.00 75.06 225 SER A C 1
ATOM 1769 O O . SER A 1 225 ? -6.410 -10.304 5.910 1.00 75.06 225 SER A O 1
ATOM 1771 N N . ARG A 1 226 ? -6.837 -12.507 5.804 1.00 81.25 226 ARG A N 1
ATOM 1772 C CA . ARG A 1 226 ? -5.439 -12.914 5.571 1.00 81.25 226 ARG A CA 1
ATOM 1773 C C . ARG A 1 226 ? -4.800 -12.191 4.403 1.00 81.25 226 ARG A C 1
ATOM 1775 O O . ARG A 1 226 ? -5.444 -11.964 3.373 1.00 81.25 226 ARG A O 1
ATOM 1782 N N . PHE A 1 227 ? -3.497 -11.977 4.538 1.00 83.25 227 PHE A N 1
ATOM 1783 C CA . PHE A 1 227 ? -2.666 -11.425 3.490 1.00 83.25 227 PHE A CA 1
ATOM 1784 C C . PHE A 1 227 ? -2.880 -12.147 2.149 1.00 83.25 227 PHE A C 1
ATOM 1786 O O . PHE A 1 227 ? -2.835 -13.380 2.056 1.00 83.25 227 PHE A O 1
ATOM 1793 N N . LYS A 1 228 ? -3.125 -11.359 1.100 1.00 86.94 228 LYS A N 1
ATOM 1794 C CA . LYS A 1 228 ? -3.315 -11.825 -0.273 1.00 86.94 228 LYS A CA 1
ATOM 1795 C C . LYS A 1 228 ? -2.817 -10.790 -1.273 1.00 86.94 228 LYS A C 1
ATOM 1797 O O . LYS A 1 228 ? -2.920 -9.590 -1.030 1.00 86.94 228 LYS A O 1
ATOM 1802 N N . VAL A 1 229 ? -2.346 -11.266 -2.419 1.00 84.69 229 VAL A N 1
ATOM 1803 C CA . VAL A 1 229 ? -1.973 -10.445 -3.572 1.00 84.69 229 VAL A CA 1
ATOM 1804 C C . VAL A 1 229 ? -2.676 -11.006 -4.801 1.00 84.69 229 VAL A C 1
ATOM 1806 O O . VAL A 1 229 ? -2.648 -12.211 -5.060 1.00 84.69 229 VAL A O 1
ATOM 1809 N N . GLU A 1 230 ? -3.342 -10.129 -5.541 1.00 82.88 230 GLU A N 1
ATOM 1810 C CA . GLU A 1 230 ? -4.133 -10.466 -6.723 1.00 82.88 230 GLU A CA 1
ATOM 1811 C C . GLU A 1 230 ? -3.527 -9.764 -7.944 1.00 82.88 230 GLU A C 1
ATOM 1813 O O . GLU A 1 230 ? -3.030 -8.647 -7.818 1.00 82.88 230 GLU A O 1
ATOM 1818 N N . ASN A 1 231 ? -3.611 -10.391 -9.121 1.00 78.06 231 ASN A N 1
ATOM 1819 C CA . ASN A 1 231 ? -3.125 -9.848 -10.400 1.00 78.06 231 ASN A CA 1
ATOM 1820 C C . ASN A 1 231 ? -1.597 -9.660 -10.490 1.00 78.06 231 ASN A C 1
ATOM 1822 O O . ASN A 1 231 ? -1.131 -8.705 -11.103 1.00 78.06 231 ASN A O 1
ATOM 1826 N N . LEU A 1 232 ? -0.822 -10.585 -9.917 1.00 79.88 232 LEU A N 1
ATOM 1827 C CA . LEU A 1 232 ? 0.629 -10.648 -10.127 1.00 79.88 232 LEU A CA 1
ATOM 1828 C C . LEU A 1 232 ? 0.934 -11.113 -11.562 1.00 79.88 232 LEU A C 1
ATOM 1830 O O . LEU A 1 232 ? 0.376 -12.111 -12.022 1.00 79.88 232 LEU A O 1
ATOM 1834 N N . GLY A 1 233 ? 1.810 -10.409 -12.269 1.00 74.50 233 GLY A N 1
ATOM 1835 C CA . GLY A 1 233 ? 2.333 -10.804 -13.575 1.00 74.50 233 GLY A CA 1
ATOM 1836 C C . GLY A 1 233 ? 3.626 -11.630 -13.485 1.00 74.50 233 GLY A C 1
ATOM 1837 O O . GLY A 1 233 ? 4.198 -11.809 -12.407 1.00 74.50 233 GLY A O 1
ATOM 1838 N N . PRO A 1 234 ? 4.139 -12.136 -14.619 1.00 70.50 234 PRO A N 1
ATOM 1839 C CA . PRO A 1 234 ? 5.477 -12.716 -14.675 1.00 70.50 234 PRO A CA 1
ATOM 1840 C C . PRO A 1 234 ? 6.554 -11.644 -14.441 1.00 70.50 234 PRO A C 1
ATOM 1842 O O . PRO A 1 234 ? 6.510 -10.577 -15.054 1.00 70.50 234 PRO A O 1
ATOM 1845 N N . ASN A 1 235 ? 7.574 -11.975 -13.651 1.00 74.44 235 ASN A N 1
ATOM 1846 C CA . ASN A 1 235 ? 8.622 -11.101 -13.098 1.00 74.44 235 ASN A CA 1
ATOM 1847 C C . ASN A 1 235 ? 8.168 -10.152 -11.975 1.00 74.44 235 ASN A C 1
ATOM 1849 O O . ASN A 1 235 ? 8.989 -9.382 -11.472 1.00 74.44 235 ASN A O 1
ATOM 1853 N N . ASP A 1 236 ? 6.910 -10.229 -11.526 1.00 79.31 236 ASP A N 1
ATOM 1854 C CA . ASP A 1 236 ? 6.499 -9.520 -10.315 1.00 79.31 236 ASP A CA 1
ATOM 1855 C C . ASP A 1 236 ? 7.037 -10.208 -9.052 1.00 79.31 236 ASP A C 1
ATOM 1857 O O . ASP A 1 236 ? 7.248 -11.425 -8.991 1.00 79.31 236 ASP A O 1
ATOM 1861 N N . LYS A 1 237 ? 7.237 -9.392 -8.014 1.00 83.31 237 LYS A N 1
ATOM 1862 C CA . LYS A 1 237 ? 7.689 -9.811 -6.685 1.00 83.31 237 LYS A CA 1
ATOM 1863 C C . LYS A 1 237 ? 6.543 -9.661 -5.696 1.00 83.31 237 LYS A C 1
ATOM 1865 O O . LYS A 1 237 ? 5.902 -8.611 -5.648 1.00 83.31 237 LYS A O 1
ATOM 1870 N N . ALA A 1 238 ? 6.321 -10.673 -4.867 1.00 83.75 238 ALA A N 1
ATOM 1871 C CA . ALA A 1 238 ? 5.267 -10.666 -3.861 1.00 83.75 238 ALA A CA 1
ATOM 1872 C C . ALA A 1 238 ? 5.850 -10.939 -2.471 1.00 83.75 238 ALA A C 1
ATOM 1874 O O . ALA A 1 238 ? 6.545 -11.929 -2.269 1.00 83.75 238 ALA A O 1
ATOM 1875 N N . CYS A 1 239 ? 5.572 -10.061 -1.508 1.00 83.25 239 CYS A N 1
ATOM 1876 C CA . CYS A 1 239 ? 6.087 -10.133 -0.139 1.00 83.25 239 CYS A CA 1
ATOM 1877 C C . CYS A 1 239 ? 4.936 -10.259 0.850 1.00 83.25 239 CYS A C 1
ATOM 1879 O O . CYS A 1 239 ? 3.953 -9.536 0.712 1.00 83.25 239 CYS A O 1
ATOM 1881 N N . CYS A 1 240 ? 5.085 -11.123 1.850 1.00 81.00 240 CYS A N 1
ATOM 1882 C CA . CYS A 1 240 ? 4.213 -11.169 3.018 1.00 81.00 240 CYS A CA 1
ATOM 1883 C C . CYS A 1 240 ? 4.973 -10.495 4.177 1.00 81.00 240 CYS A C 1
ATOM 1885 O O . CYS A 1 240 ? 5.885 -11.119 4.719 1.00 81.00 240 CYS A O 1
ATOM 1887 N N . PRO A 1 241 ? 4.673 -9.235 4.550 1.00 80.94 241 PRO A N 1
ATOM 1888 C CA . PRO A 1 241 ? 5.506 -8.489 5.491 1.00 80.94 241 PRO A CA 1
ATOM 1889 C C . PRO A 1 241 ? 5.254 -8.869 6.957 1.00 80.94 241 PRO A C 1
ATOM 1891 O O . PRO A 1 241 ? 4.137 -8.691 7.437 1.00 80.94 241 PRO A O 1
ATOM 1894 N N . TYR A 1 242 ? 6.298 -9.265 7.706 1.00 79.25 242 TYR A N 1
ATOM 1895 C CA . TYR A 1 242 ? 6.171 -9.618 9.140 1.00 79.25 242 TYR A CA 1
ATOM 1896 C C . TYR A 1 242 ? 5.588 -8.490 10.008 1.00 79.25 242 TYR A C 1
ATOM 1898 O O . TYR A 1 242 ? 4.998 -8.727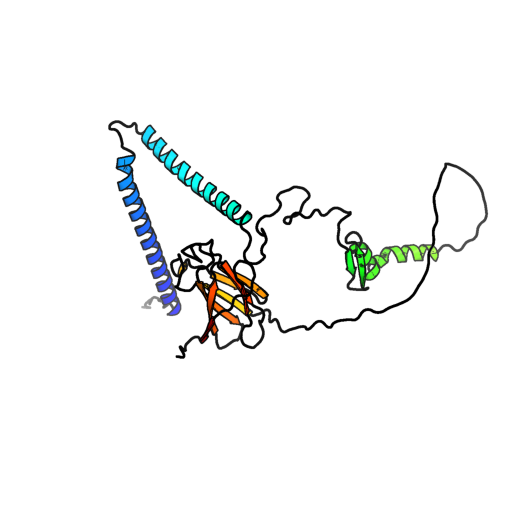 11.051 1.00 79.25 242 TYR A O 1
ATOM 1906 N N . THR A 1 243 ? 5.713 -7.231 9.581 1.00 79.38 243 THR A N 1
ATOM 1907 C CA . THR A 1 243 ? 5.142 -6.074 10.289 1.00 79.38 243 THR A CA 1
ATOM 1908 C C . THR A 1 243 ? 3.622 -5.936 10.130 1.00 79.38 243 THR A C 1
ATOM 1910 O O . THR A 1 243 ? 3.034 -5.031 10.726 1.00 79.38 243 THR A O 1
ATOM 1913 N N . SER A 1 244 ? 2.985 -6.792 9.323 1.00 80.00 244 SER A N 1
ATOM 1914 C CA . SER A 1 244 ? 1.535 -6.875 9.155 1.00 80.00 244 SER A CA 1
ATOM 1915 C C . SER A 1 244 ? 0.984 -8.081 9.908 1.00 80.00 244 SER A C 1
ATOM 1917 O O . SER A 1 244 ? 1.313 -9.220 9.589 1.00 80.00 244 SER A O 1
ATOM 1919 N N . PHE A 1 245 ? 0.071 -7.827 10.845 1.00 80.06 245 PHE A N 1
ATOM 1920 C CA . PHE A 1 245 ? -0.631 -8.857 11.615 1.00 80.06 245 PHE A CA 1
ATOM 1921 C C . PHE A 1 245 ? -1.386 -9.876 10.735 1.00 80.06 245 PHE A C 1
ATOM 1923 O O . PHE A 1 245 ? -1.457 -11.059 11.063 1.00 80.06 245 PHE A O 1
ATOM 1930 N N . ASP A 1 246 ? -1.908 -9.444 9.581 1.00 77.81 246 ASP A N 1
ATOM 1931 C CA . ASP A 1 246 ? -2.586 -10.321 8.614 1.00 77.81 246 ASP A CA 1
ATOM 1932 C C . ASP A 1 246 ? -1.629 -11.238 7.832 1.00 77.81 246 ASP A C 1
ATOM 1934 O O . ASP A 1 246 ? -2.108 -12.103 7.097 1.00 77.81 246 ASP A O 1
ATOM 1938 N N . CYS A 1 247 ? -0.311 -11.041 7.969 1.00 78.50 247 CYS A N 1
ATOM 1939 C CA . CYS A 1 247 ? 0.747 -11.893 7.425 1.00 78.50 247 CYS A CA 1
ATOM 1940 C C . CYS A 1 247 ? 1.485 -12.683 8.519 1.00 78.50 247 CYS A C 1
ATOM 1942 O O . CYS A 1 247 ? 1.748 -13.867 8.353 1.00 78.50 247 CYS A O 1
ATOM 1944 N N . ASP A 1 248 ? 1.835 -12.049 9.632 1.00 85.75 248 ASP A N 1
ATOM 1945 C CA . ASP A 1 248 ? 2.497 -12.701 10.757 1.00 85.75 248 ASP A CA 1
ATOM 1946 C C . ASP A 1 248 ? 1.882 -12.202 12.059 1.00 85.75 248 ASP A C 1
ATOM 1948 O O . ASP A 1 248 ? 1.917 -11.010 12.383 1.00 85.75 248 ASP A O 1
ATOM 1952 N N . ARG A 1 249 ? 1.313 -13.139 12.817 1.00 83.06 249 ARG A N 1
ATOM 1953 C CA . ARG A 1 249 ? 0.667 -12.850 14.096 1.00 83.06 249 ARG A CA 1
ATOM 1954 C C . ARG A 1 249 ? 1.653 -12.322 15.142 1.00 83.06 249 ARG A C 1
ATOM 1956 O O . ARG A 1 249 ? 1.241 -11.554 16.014 1.00 83.06 249 ARG A O 1
ATOM 1963 N N . ASN A 1 250 ? 2.911 -12.751 15.076 1.00 84.38 250 ASN A N 1
ATOM 1964 C CA . ASN A 1 250 ? 3.907 -12.531 16.122 1.00 84.38 250 ASN A CA 1
ATOM 1965 C C . ASN A 1 250 ? 4.810 -11.318 15.839 1.00 84.38 250 ASN A C 1
ATOM 1967 O O . ASN A 1 250 ? 5.443 -10.797 16.756 1.00 84.38 250 ASN A O 1
ATOM 1971 N N . SER A 1 251 ? 4.837 -10.847 14.589 1.00 83.56 251 SER A N 1
ATOM 1972 C CA . SER A 1 251 ? 5.743 -9.805 14.087 1.00 83.56 251 SER A CA 1
ATOM 1973 C C . SER A 1 251 ? 7.234 -10.125 14.275 1.00 83.56 251 SER A C 1
ATOM 1975 O O . SER A 1 251 ? 8.042 -9.221 14.509 1.00 83.56 251 SER A O 1
ATOM 1977 N N . ASN A 1 252 ? 7.593 -11.403 14.145 1.00 83.75 252 ASN A N 1
ATOM 1978 C CA . ASN A 1 252 ? 8.942 -11.935 14.291 1.00 83.75 252 ASN A CA 1
ATOM 1979 C C . ASN A 1 252 ? 9.503 -12.386 12.923 1.00 83.75 252 ASN A C 1
ATOM 1981 O O . ASN A 1 252 ? 8.971 -13.331 12.346 1.00 83.75 252 ASN A O 1
ATOM 1985 N N . PRO A 1 253 ? 10.589 -11.783 12.397 1.00 81.25 253 PRO A N 1
ATOM 1986 C CA . PRO A 1 253 ? 11.146 -12.143 11.084 1.00 81.25 253 PRO A CA 1
ATOM 1987 C C . PRO A 1 253 ? 11.672 -13.586 10.970 1.00 81.25 253 PRO A C 1
ATOM 1989 O O . PRO A 1 253 ? 11.847 -14.068 9.851 1.00 81.25 253 PRO A O 1
ATOM 1992 N N . ASP A 1 254 ? 11.933 -14.260 12.095 1.00 84.38 254 ASP A N 1
ATOM 1993 C CA . ASP A 1 254 ? 12.402 -15.652 12.125 1.00 84.38 254 ASP A CA 1
ATOM 1994 C C . ASP A 1 254 ? 11.258 -16.687 12.078 1.00 84.38 254 ASP A C 1
ATOM 1996 O O . ASP A 1 254 ? 11.513 -17.879 11.889 1.00 84.38 254 ASP A O 1
ATOM 2000 N N . ASP A 1 255 ? 9.997 -16.264 12.228 1.00 87.38 255 ASP A N 1
ATOM 2001 C CA . ASP A 1 255 ? 8.849 -17.171 12.159 1.00 87.38 255 ASP A CA 1
ATOM 2002 C C . ASP A 1 255 ? 8.597 -17.633 10.713 1.00 87.38 255 ASP A C 1
ATOM 2004 O O . ASP A 1 255 ? 8.811 -16.895 9.751 1.00 87.38 255 ASP A O 1
ATOM 2008 N N . ILE A 1 256 ? 8.093 -18.858 10.536 1.00 88.81 256 ILE A N 1
ATOM 2009 C CA . ILE A 1 256 ? 7.754 -19.403 9.214 1.00 88.81 256 ILE A CA 1
ATOM 2010 C C . ILE A 1 256 ? 6.270 -19.173 8.909 1.00 88.81 256 ILE A C 1
ATOM 2012 O O . ILE A 1 256 ? 5.391 -19.540 9.693 1.00 88.81 256 ILE A O 1
ATOM 2016 N N . VAL A 1 257 ? 5.987 -18.612 7.733 1.00 88.75 257 VAL A N 1
ATOM 2017 C CA . VAL A 1 257 ? 4.637 -18.456 7.182 1.00 88.75 257 VAL A CA 1
ATOM 2018 C C . VAL A 1 257 ? 4.462 -19.338 5.946 1.00 88.75 257 VAL A C 1
ATOM 2020 O O . VAL A 1 257 ? 5.399 -19.574 5.183 1.00 88.75 257 VAL A O 1
ATOM 2023 N N . PHE A 1 258 ? 3.241 -19.832 5.751 1.00 89.56 258 PHE A N 1
ATOM 2024 C CA . PHE A 1 258 ? 2.880 -20.678 4.615 1.00 89.56 258 PHE A CA 1
ATOM 2025 C C . PHE A 1 258 ? 2.032 -19.882 3.630 1.00 89.56 258 PHE A C 1
ATOM 2027 O O . PHE A 1 258 ? 1.050 -19.234 4.011 1.00 89.56 258 PHE A O 1
ATOM 2034 N N . ILE A 1 259 ? 2.421 -19.920 2.359 1.00 88.88 259 ILE A N 1
ATOM 2035 C CA . ILE A 1 259 ? 1.782 -19.180 1.275 1.00 88.88 259 ILE A CA 1
ATOM 2036 C C . ILE A 1 259 ? 1.278 -20.169 0.226 1.00 88.88 259 ILE A C 1
ATOM 2038 O O . ILE A 1 259 ? 2.040 -20.971 -0.303 1.00 88.88 259 ILE A O 1
ATOM 2042 N N . ALA A 1 260 ? 0.003 -20.047 -0.128 1.00 88.25 260 ALA A N 1
ATOM 2043 C CA . ALA A 1 260 ? -0.580 -20.688 -1.292 1.00 88.25 260 ALA A CA 1
ATOM 2044 C C . ALA A 1 260 ? -0.546 -19.724 -2.486 1.00 88.25 260 ALA A C 1
ATOM 2046 O O . ALA A 1 260 ? -1.065 -18.605 -2.396 1.00 88.25 260 ALA A O 1
ATOM 2047 N N . PHE A 1 261 ? -0.020 -20.153 -3.632 1.00 86.81 261 PHE A N 1
ATOM 2048 C CA . PHE A 1 261 ? -0.158 -19.421 -4.892 1.00 86.81 261 PHE A CA 1
ATOM 2049 C C . PHE A 1 261 ? -0.664 -20.296 -6.041 1.00 86.81 261 PHE A C 1
ATOM 2051 O O . PHE A 1 261 ? -0.450 -21.505 -6.093 1.00 86.81 261 PHE A O 1
ATOM 2058 N N . ARG A 1 262 ? -1.380 -19.669 -6.976 1.00 81.44 262 ARG A N 1
ATOM 2059 C CA . ARG A 1 262 ? -1.964 -20.306 -8.167 1.00 81.44 262 ARG A CA 1
ATOM 2060 C C . ARG A 1 262 ? -1.715 -19.446 -9.398 1.00 81.44 262 ARG A C 1
ATOM 2062 O O . ARG A 1 262 ? -1.824 -18.221 -9.322 1.00 81.44 262 ARG A O 1
ATOM 2069 N N . ALA A 1 263 ? -1.455 -20.093 -10.528 1.00 76.19 263 ALA A N 1
ATOM 2070 C CA . ALA A 1 263 ? -1.377 -19.450 -11.835 1.00 76.19 263 ALA A CA 1
ATOM 2071 C C . ALA A 1 263 ? -2.690 -19.667 -12.600 1.00 76.19 263 ALA A C 1
ATOM 2073 O O . ALA A 1 263 ? -3.102 -20.805 -12.822 1.00 76.19 263 ALA A O 1
ATOM 2074 N N . ASN A 1 264 ? -3.336 -18.582 -13.022 1.00 71.38 264 ASN A N 1
ATOM 2075 C CA . ASN A 1 264 ? -4.452 -18.611 -13.959 1.00 71.38 264 ASN A CA 1
ATOM 2076 C C . ASN A 1 264 ? -3.920 -18.244 -15.353 1.00 71.38 264 ASN A C 1
ATOM 2078 O O . ASN A 1 264 ? -3.418 -17.136 -15.557 1.00 71.38 264 ASN A O 1
ATOM 2082 N N . ARG A 1 265 ? -4.053 -19.164 -16.312 1.00 70.38 265 ARG A N 1
ATOM 2083 C CA . ARG A 1 265 ? -3.770 -18.939 -17.738 1.00 70.38 265 ARG A CA 1
ATOM 2084 C C . ARG A 1 265 ? -5.059 -19.001 -18.541 1.00 70.38 265 ARG A C 1
ATOM 2086 O O . ARG A 1 265 ? -5.900 -19.865 -18.287 1.00 70.38 265 ARG A O 1
ATOM 2093 N N . ALA A 1 266 ? -5.182 -18.144 -19.548 1.00 58.19 266 ALA A N 1
ATOM 2094 C CA . ALA A 1 266 ? -6.217 -18.297 -20.562 1.00 58.19 266 ALA A CA 1
ATOM 2095 C C . ALA A 1 266 ? -6.023 -19.638 -21.303 1.00 58.19 266 ALA A C 1
ATOM 2097 O O . ALA A 1 266 ? -4.972 -19.876 -21.891 1.00 58.19 266 ALA A O 1
ATOM 2098 N N . GLY A 1 267 ? -7.024 -20.523 -21.247 1.00 55.62 267 GLY A N 1
ATOM 2099 C CA . GLY A 1 267 ? -7.022 -21.805 -21.966 1.00 55.62 267 GLY A CA 1
ATOM 2100 C C . GLY A 1 267 ? -6.284 -22.979 -21.303 1.00 55.62 267 GLY A C 1
ATOM 2101 O O . GLY A 1 267 ? -6.153 -24.019 -21.938 1.00 55.62 267 GLY A O 1
ATOM 2102 N N . ALA A 1 268 ? -5.816 -22.866 -20.053 1.00 59.44 268 ALA A N 1
ATOM 2103 C CA . ALA A 1 268 ? -5.243 -24.014 -19.338 1.00 59.44 268 ALA A CA 1
ATOM 2104 C C . ALA A 1 268 ? -6.335 -24.862 -18.657 1.00 59.44 268 ALA A C 1
ATOM 2106 O O . ALA A 1 268 ? -7.066 -24.362 -17.804 1.00 59.44 268 ALA A O 1
ATOM 2107 N N . GLU A 1 269 ? -6.409 -26.154 -18.990 1.00 51.22 269 GLU A N 1
ATOM 2108 C CA . GLU A 1 269 ? -7.419 -27.083 -18.446 1.00 51.22 269 GLU A CA 1
ATOM 2109 C C . GLU A 1 269 ? -7.191 -27.451 -16.969 1.00 51.22 269 GLU A C 1
ATOM 2111 O O . GLU A 1 269 ? -8.136 -27.791 -16.257 1.00 51.22 269 GLU A O 1
ATOM 2116 N N . VAL A 1 270 ? -5.946 -27.362 -16.483 1.00 58.00 270 VAL A N 1
ATOM 2117 C CA . VAL A 1 270 ? -5.555 -27.789 -15.130 1.00 58.00 270 VAL A CA 1
ATOM 2118 C C . VAL A 1 270 ? -4.937 -26.627 -14.352 1.00 58.00 270 VAL A C 1
ATOM 2120 O O . VAL A 1 270 ? -3.852 -26.145 -14.672 1.00 58.00 270 VAL A O 1
ATOM 2123 N N . GLY A 1 271 ? -5.628 -26.190 -13.297 1.00 64.56 271 GLY A N 1
ATOM 2124 C CA . GLY A 1 271 ? -5.126 -25.185 -12.359 1.00 64.56 271 GLY A CA 1
ATOM 2125 C C . GLY A 1 271 ? -4.336 -25.822 -11.216 1.00 64.56 271 GLY A C 1
ATOM 2126 O O . GLY A 1 271 ? -4.919 -26.509 -10.374 1.00 64.56 271 GLY A O 1
ATOM 2127 N N . TYR A 1 272 ? -3.032 -25.554 -11.161 1.00 71.50 272 TYR A N 1
ATOM 2128 C CA . TYR A 1 272 ? -2.162 -25.968 -10.058 1.00 71.50 27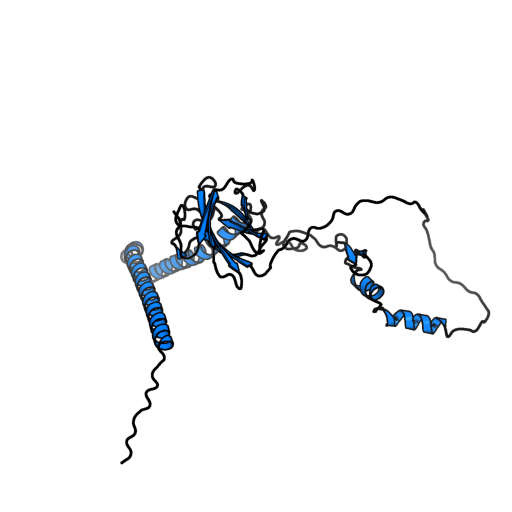2 TYR A CA 1
ATOM 2129 C C . TYR A 1 272 ? -2.172 -24.936 -8.924 1.00 71.50 272 TYR A C 1
ATOM 2131 O O . TYR A 1 272 ? -2.192 -23.726 -9.168 1.00 71.50 272 TYR A O 1
ATOM 2139 N N . THR A 1 273 ? -2.136 -25.421 -7.684 1.00 79.38 273 THR A N 1
ATOM 2140 C CA . THR A 1 273 ? -1.888 -24.609 -6.483 1.00 79.38 273 THR A CA 1
ATOM 2141 C C . THR A 1 273 ? -0.608 -25.097 -5.829 1.00 79.38 273 THR A C 1
ATOM 2143 O O . THR A 1 273 ? -0.458 -26.291 -5.599 1.00 79.38 273 THR A O 1
ATOM 2146 N N . PHE A 1 274 ? 0.305 -24.186 -5.533 1.00 84.50 274 PHE A N 1
ATOM 2147 C CA . PHE A 1 274 ? 1.539 -24.466 -4.815 1.00 84.50 274 PHE A CA 1
ATOM 2148 C C . PHE A 1 274 ? 1.382 -23.941 -3.391 1.00 84.50 274 PHE A C 1
ATOM 2150 O O . PHE A 1 274 ? 0.975 -22.793 -3.225 1.00 84.50 274 PHE A O 1
ATOM 2157 N N . SER A 1 275 ? 1.687 -24.764 -2.393 1.00 87.38 275 SER A N 1
ATOM 2158 C CA . SER A 1 275 ? 1.879 -24.339 -1.004 1.00 87.38 275 SER A CA 1
ATOM 2159 C C . SER A 1 275 ? 3.375 -24.311 -0.720 1.00 87.38 275 SER A C 1
ATOM 2161 O O . SER A 1 275 ? 4.066 -25.264 -1.077 1.00 87.38 275 SER A O 1
ATOM 2163 N N . ILE A 1 276 ? 3.887 -23.225 -0.146 1.00 89.31 276 ILE A N 1
ATOM 2164 C CA . ILE A 1 276 ? 5.320 -23.003 0.081 1.00 89.31 276 ILE A CA 1
ATOM 2165 C C . ILE A 1 276 ? 5.575 -22.401 1.463 1.00 89.31 276 ILE A C 1
ATOM 2167 O O . ILE A 1 276 ? 4.787 -21.577 1.937 1.00 89.31 276 ILE A O 1
ATOM 2171 N N . ASN A 1 277 ? 6.687 -22.784 2.093 1.00 89.38 277 ASN A N 1
ATOM 2172 C CA . ASN A 1 277 ? 7.173 -22.139 3.310 1.00 89.38 277 ASN A CA 1
ATOM 2173 C C . ASN A 1 277 ? 8.131 -20.971 3.000 1.00 89.38 277 ASN A C 1
ATOM 2175 O O . ASN A 1 277 ? 8.895 -20.978 2.035 1.00 89.38 277 ASN A O 1
ATOM 2179 N N . LEU A 1 278 ? 8.073 -19.928 3.822 1.00 88.56 278 LEU A N 1
ATOM 2180 C CA . LEU A 1 278 ? 8.978 -18.779 3.761 1.00 88.56 278 LEU A CA 1
ATOM 2181 C C . LEU A 1 278 ? 9.108 -18.151 5.156 1.00 88.56 278 LEU A C 1
ATOM 2183 O O . LEU A 1 278 ? 8.172 -18.244 5.952 1.00 88.56 278 LEU A O 1
ATOM 2187 N N . PRO A 1 279 ? 10.230 -17.482 5.464 1.00 88.44 279 PRO A N 1
ATOM 2188 C CA . PRO A 1 279 ? 10.329 -16.648 6.656 1.00 88.44 279 PRO A CA 1
ATOM 2189 C C . PRO A 1 279 ? 9.335 -15.482 6.583 1.00 88.44 279 PRO A C 1
ATOM 2191 O O . PRO A 1 279 ? 9.020 -14.981 5.498 1.00 88.44 279 PRO A O 1
ATOM 2194 N N . ALA A 1 280 ? 8.857 -15.017 7.730 1.00 84.44 280 ALA A N 1
ATOM 2195 C CA . ALA A 1 280 ? 7.978 -13.864 7.838 1.00 84.44 280 ALA A CA 1
ATOM 2196 C C . ALA A 1 280 ? 8.701 -12.602 7.330 1.00 84.44 280 ALA A C 1
ATOM 2198 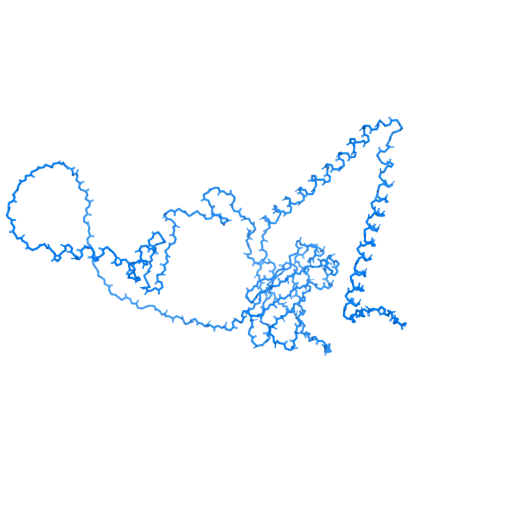O O . ALA A 1 280 ? 9.808 -12.282 7.752 1.00 84.44 280 ALA A O 1
ATOM 2199 N N . GLY A 1 281 ? 8.093 -11.860 6.398 1.00 81.12 281 GLY A N 1
ATOM 2200 C CA . GLY A 1 281 ? 8.765 -10.790 5.642 1.00 81.12 281 GLY A CA 1
ATOM 2201 C C . GLY A 1 281 ? 9.573 -11.258 4.434 1.00 81.12 281 GLY A C 1
ATOM 2202 O O . GLY A 1 281 ? 10.160 -10.432 3.736 1.00 81.12 281 GLY A O 1
ATOM 2203 N N . GLY A 1 282 ? 9.621 -12.564 4.178 1.00 87.00 282 GLY A N 1
ATOM 2204 C CA . GLY A 1 282 ? 10.155 -13.114 2.945 1.00 87.00 282 GLY A CA 1
ATOM 2205 C C . GLY A 1 282 ? 9.333 -12.692 1.726 1.00 87.00 282 GLY A C 1
ATOM 2206 O O . GLY A 1 282 ? 8.194 -12.210 1.822 1.00 87.00 282 GLY A O 1
ATOM 2207 N N . TRP A 1 283 ? 9.926 -12.863 0.552 1.00 87.56 283 TRP A N 1
ATOM 2208 C CA . TRP A 1 283 ? 9.283 -12.547 -0.718 1.00 87.56 283 TRP A CA 1
ATOM 2209 C C . TRP A 1 283 ? 9.636 -13.556 -1.804 1.00 87.56 283 TRP A C 1
ATOM 2211 O O . TRP A 1 283 ? 10.682 -14.202 -1.771 1.00 87.56 283 TRP A O 1
ATOM 2221 N N . ILE A 1 284 ? 8.718 -13.696 -2.755 1.00 88.81 284 ILE A N 1
ATOM 2222 C CA . ILE A 1 284 ? 8.794 -14.629 -3.876 1.00 88.81 284 ILE A CA 1
ATOM 2223 C C . ILE A 1 284 ? 8.967 -13.819 -5.162 1.00 88.81 284 ILE A C 1
ATOM 2225 O O . ILE A 1 284 ? 8.281 -12.812 -5.357 1.00 88.81 284 ILE A O 1
ATOM 2229 N N . GLU A 1 285 ? 9.876 -14.252 -6.031 1.00 87.06 285 GLU A N 1
ATOM 2230 C CA . GLU A 1 285 ? 10.025 -13.762 -7.404 1.00 87.06 285 GLU A CA 1
ATOM 2231 C C . GLU A 1 285 ? 9.561 -14.839 -8.379 1.00 87.06 285 GLU A C 1
ATOM 2233 O O . GLU A 1 285 ? 10.025 -15.973 -8.289 1.00 87.06 285 GLU A O 1
ATOM 2238 N N . PHE A 1 286 ? 8.667 -14.493 -9.304 1.00 84.25 286 PHE A N 1
ATOM 2239 C CA . PHE A 1 286 ? 8.134 -15.421 -10.305 1.00 84.25 286 PHE A CA 1
ATOM 2240 C C . PHE A 1 286 ? 8.754 -15.127 -11.672 1.00 84.25 286 PHE A C 1
ATOM 2242 O O . PHE A 1 286 ? 8.605 -14.013 -12.155 1.00 84.25 286 PHE A O 1
ATOM 2249 N N . TYR A 1 287 ? 9.398 -16.088 -12.336 1.00 73.44 287 TYR A N 1
ATOM 2250 C CA . TYR A 1 287 ? 10.125 -15.829 -13.593 1.00 73.44 287 TYR A CA 1
ATOM 2251 C C . TYR A 1 287 ? 9.396 -16.337 -14.845 1.00 73.44 287 TYR A C 1
ATOM 2253 O O . TYR A 1 287 ? 9.364 -15.640 -15.863 1.00 73.44 287 TYR A O 1
ATOM 2261 N N . SER A 1 288 ? 8.782 -17.528 -14.801 1.00 66.75 288 SER A N 1
ATOM 2262 C CA . SER A 1 288 ? 8.217 -18.158 -16.004 1.00 66.75 288 SER A CA 1
ATOM 2263 C C . SER A 1 288 ? 6.698 -17.971 -16.146 1.00 66.75 288 SER A C 1
ATOM 2265 O O . SER A 1 288 ? 5.892 -18.326 -15.289 1.00 66.75 288 SER A O 1
ATOM 2267 N N . GLY A 1 289 ? 6.289 -17.428 -17.298 1.00 53.94 289 GLY A N 1
ATOM 2268 C CA . GLY A 1 289 ? 4.895 -17.408 -17.766 1.00 53.94 289 GLY A CA 1
ATOM 2269 C C . GLY A 1 289 ? 4.596 -18.442 -18.862 1.00 53.94 289 GLY A C 1
ATOM 2270 O O . GLY A 1 289 ? 3.440 -18.598 -19.245 1.00 53.94 289 GLY A O 1
ATOM 2271 N N . GLY A 1 290 ? 5.613 -19.144 -19.376 1.00 53.41 290 GLY A N 1
ATOM 2272 C CA . GLY A 1 290 ? 5.518 -20.047 -20.533 1.00 53.41 290 GLY A CA 1
ATOM 2273 C C . GLY A 1 290 ? 4.926 -21.439 -20.240 1.00 53.41 290 GLY A C 1
ATOM 2274 O O . GLY A 1 290 ? 4.775 -21.814 -19.077 1.00 53.41 290 GLY A O 1
ATOM 2275 N N . PRO A 1 291 ? 4.575 -22.220 -21.282 1.00 49.22 291 PRO A N 1
ATOM 2276 C CA . PRO A 1 291 ? 3.975 -23.548 -21.134 1.00 49.22 291 PRO A CA 1
ATOM 2277 C C . PRO A 1 291 ? 4.929 -24.509 -20.409 1.00 49.22 291 PRO A C 1
ATOM 2279 O O . PRO A 1 291 ? 5.977 -24.876 -20.932 1.00 49.22 291 PRO A O 1
ATOM 2282 N N . GLY A 1 292 ? 4.548 -24.895 -19.194 1.00 63.09 292 GLY A N 1
ATOM 2283 C CA . GLY A 1 292 ? 5.389 -25.615 -18.243 1.00 63.09 292 GLY A CA 1
ATOM 2284 C C . GLY A 1 292 ? 5.022 -25.260 -16.802 1.00 63.09 292 GLY A C 1
ATOM 2285 O O . GLY A 1 292 ? 4.047 -24.528 -16.564 1.00 63.09 292 GLY A O 1
ATOM 2286 N N . ASP A 1 293 ? 5.813 -25.786 -15.868 1.00 66.44 293 ASP A N 1
ATOM 2287 C CA . ASP A 1 293 ? 5.728 -25.475 -14.442 1.00 66.44 293 ASP A CA 1
ATOM 2288 C C . ASP A 1 293 ? 6.228 -24.054 -14.139 1.00 66.44 293 ASP A C 1
ATOM 2290 O O . ASP A 1 293 ? 7.010 -23.467 -14.891 1.00 66.44 293 ASP A O 1
ATOM 2294 N N . LEU A 1 294 ? 5.724 -23.483 -13.043 1.00 73.25 294 LEU A N 1
ATOM 2295 C CA . LEU A 1 294 ? 6.054 -22.123 -12.637 1.00 73.25 294 LEU A CA 1
ATOM 2296 C C . LEU A 1 294 ? 7.460 -22.083 -12.026 1.00 73.25 294 LEU A C 1
ATOM 2298 O O . LEU A 1 294 ? 7.719 -22.767 -11.040 1.00 73.25 294 LEU A O 1
ATOM 2302 N N . GLU A 1 295 ? 8.340 -21.252 -12.574 1.00 81.19 295 GLU A N 1
ATOM 2303 C CA . GLU A 1 295 ? 9.671 -21.000 -12.017 1.00 81.19 295 GLU A CA 1
ATOM 2304 C C . GLU A 1 295 ? 9.607 -19.831 -11.034 1.00 81.19 295 GLU A C 1
ATOM 2306 O O . GLU A 1 295 ? 9.118 -18.749 -11.378 1.00 81.19 295 GLU A O 1
ATOM 2311 N N . PHE A 1 296 ? 10.119 -20.034 -9.821 1.00 86.56 296 PHE A N 1
ATOM 2312 C CA . PHE A 1 296 ? 10.147 -19.018 -8.774 1.00 86.56 296 PHE A CA 1
ATOM 2313 C C . PHE A 1 296 ? 11.325 -19.212 -7.809 1.00 86.56 296 PHE A C 1
ATOM 2315 O O . PHE A 1 296 ? 11.807 -20.325 -7.603 1.00 86.56 296 PHE A O 1
ATOM 2322 N N . ASN A 1 297 ? 11.760 -18.118 -7.183 1.00 88.81 297 ASN A N 1
ATOM 2323 C CA . ASN A 1 297 ? 12.736 -18.120 -6.090 1.00 88.81 297 ASN A CA 1
ATOM 2324 C C . ASN A 1 297 ? 12.130 -17.462 -4.850 1.00 88.81 297 ASN A C 1
ATOM 2326 O O . ASN A 1 297 ? 11.328 -16.535 -4.968 1.00 88.81 297 ASN A O 1
ATOM 2330 N N . VAL A 1 298 ? 12.549 -17.916 -3.667 1.00 89.94 298 VAL A N 1
ATOM 2331 C CA . VAL A 1 298 ? 12.163 -17.330 -2.378 1.00 89.94 298 VAL A CA 1
ATOM 2332 C C . VAL A 1 298 ? 13.375 -16.669 -1.741 1.00 89.94 298 VAL A C 1
ATOM 2334 O O . VAL A 1 298 ? 14.481 -17.214 -1.749 1.00 89.94 298 VAL A O 1
ATOM 2337 N N . PHE A 1 299 ? 13.148 -15.500 -1.160 1.00 89.56 299 PHE A N 1
ATOM 2338 C CA . PHE A 1 299 ? 14.153 -14.694 -0.491 1.00 89.56 299 PHE A CA 1
ATOM 2339 C C . PHE A 1 299 ? 13.704 -14.358 0.931 1.00 89.56 299 PHE A C 1
ATOM 2341 O O . PHE A 1 299 ? 12.519 -14.157 1.207 1.00 89.56 299 PHE A O 1
ATOM 2348 N N . LYS A 1 300 ? 14.676 -14.280 1.835 1.00 88.06 300 LYS A N 1
ATOM 2349 C CA . LYS A 1 300 ? 14.520 -13.812 3.213 1.00 88.06 300 LYS A CA 1
ATOM 2350 C C . LYS A 1 300 ? 14.202 -12.303 3.266 1.00 88.06 300 LYS A C 1
ATOM 2352 O O . LYS A 1 300 ? 14.444 -11.592 2.285 1.00 88.06 300 LYS A O 1
ATOM 2357 N N . PRO A 1 301 ? 13.776 -11.759 4.426 1.00 82.00 301 PRO A N 1
ATOM 2358 C CA . PRO A 1 301 ? 13.500 -10.325 4.592 1.00 82.00 301 PRO A CA 1
ATOM 2359 C C . PRO A 1 301 ? 14.701 -9.398 4.348 1.00 82.00 301 PRO A C 1
ATOM 2361 O O . PRO A 1 301 ? 14.503 -8.200 4.163 1.00 82.00 301 PRO A O 1
ATOM 2364 N N . ASN A 1 302 ? 15.930 -9.932 4.356 1.00 82.31 302 ASN A N 1
ATOM 2365 C CA . ASN A 1 302 ? 17.187 -9.229 4.063 1.00 82.31 302 ASN A CA 1
ATOM 2366 C C . ASN A 1 302 ? 17.629 -9.335 2.582 1.00 82.31 302 ASN A C 1
ATOM 2368 O O . ASN A 1 302 ? 18.633 -8.737 2.204 1.00 82.31 302 ASN A O 1
ATOM 2372 N N . GLY A 1 303 ? 16.899 -10.083 1.742 1.00 82.94 303 GLY A N 1
ATOM 2373 C CA . GLY A 1 303 ? 17.228 -10.314 0.331 1.00 82.94 303 GLY A CA 1
ATOM 2374 C C . GLY A 1 303 ? 18.166 -11.497 0.053 1.00 82.94 303 GLY A C 1
ATOM 2375 O O . GLY A 1 303 ? 18.471 -11.751 -1.110 1.00 82.94 303 GLY A O 1
ATOM 2376 N N . GLU A 1 304 ? 18.609 -12.246 1.067 1.00 87.19 304 GLU A N 1
ATOM 2377 C CA . GLU A 1 304 ? 19.324 -13.511 0.850 1.00 87.19 304 GLU A CA 1
ATOM 2378 C C . GLU A 1 304 ? 18.380 -14.587 0.283 1.00 87.19 304 GLU A C 1
ATOM 2380 O O . GLU A 1 304 ? 17.214 -14.636 0.686 1.00 87.19 304 GLU A O 1
ATOM 2385 N N . PRO A 1 305 ? 18.856 -15.502 -0.582 1.00 89.75 305 PRO A N 1
ATOM 2386 C CA . PRO A 1 305 ? 18.090 -16.683 -0.966 1.00 89.75 305 PRO A CA 1
ATOM 2387 C C . PRO A 1 305 ? 17.664 -17.507 0.257 1.00 89.75 305 PRO A C 1
ATOM 2389 O O . PRO A 1 305 ? 18.439 -17.706 1.197 1.00 89.75 305 PRO A O 1
ATOM 2392 N N . PHE A 1 306 ? 16.431 -18.007 0.235 1.00 89.81 306 PHE A N 1
ATOM 2393 C CA . PHE A 1 306 ? 15.896 -18.916 1.243 1.00 89.81 306 PHE A CA 1
ATOM 2394 C C . PHE A 1 306 ? 15.734 -20.318 0.648 1.00 89.81 306 PHE A C 1
ATOM 2396 O O . PHE A 1 306 ? 15.222 -20.469 -0.460 1.00 89.81 306 PHE A O 1
ATOM 2403 N N . GLN A 1 307 ? 16.162 -21.347 1.382 1.00 89.50 307 GLN A N 1
ATOM 2404 C CA . GLN A 1 307 ? 15.916 -22.734 0.999 1.00 89.50 307 GLN A CA 1
ATOM 2405 C C . GLN A 1 307 ? 14.501 -23.118 1.437 1.00 89.50 307 GLN A C 1
ATOM 2407 O O . GLN A 1 307 ? 14.229 -23.225 2.629 1.00 89.50 307 GLN A O 1
ATOM 2412 N N . TYR A 1 308 ? 13.618 -23.298 0.459 1.00 88.31 308 TYR A N 1
ATOM 2413 C CA . TYR A 1 308 ? 12.199 -23.557 0.668 1.00 88.31 308 TYR A CA 1
ATOM 2414 C C . TYR A 1 308 ? 11.822 -25.012 0.374 1.00 88.31 308 TYR A C 1
ATOM 2416 O O . TYR A 1 308 ? 12.448 -25.695 -0.438 1.00 88.31 308 TYR A O 1
ATOM 2424 N N 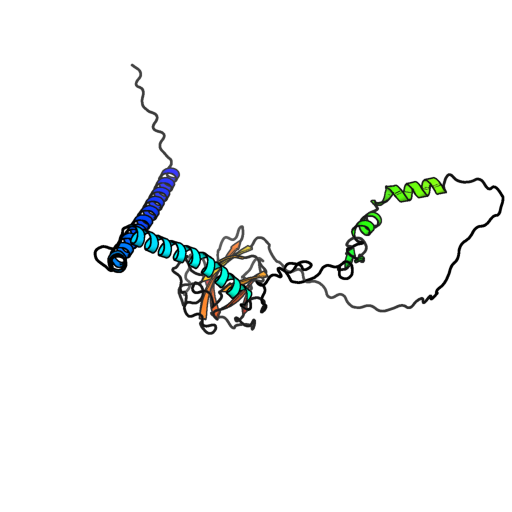. GLU A 1 309 ? 10.731 -25.447 0.989 1.00 86.62 309 GLU A N 1
ATOM 2425 C CA . GLU A 1 309 ? 9.990 -26.661 0.672 1.00 86.62 309 GLU A CA 1
ATOM 2426 C C . GLU A 1 309 ? 8.617 -26.256 0.130 1.00 86.62 309 GLU A C 1
ATOM 2428 O O . GLU A 1 309 ? 7.996 -25.305 0.616 1.00 86.62 309 GLU A O 1
ATOM 2433 N N . TYR A 1 310 ? 8.134 -26.963 -0.891 1.00 87.00 310 TYR A N 1
ATOM 2434 C CA . TYR A 1 310 ? 6.824 -26.693 -1.474 1.00 87.00 310 TYR A CA 1
ATOM 2435 C C . TYR A 1 310 ? 6.088 -27.976 -1.860 1.00 87.00 310 TYR A C 1
ATOM 2437 O O . TYR A 1 310 ? 6.694 -28.998 -2.183 1.00 87.00 310 TYR A O 1
ATOM 2445 N N . GLN A 1 311 ? 4.761 -27.900 -1.858 1.00 84.19 311 GLN A N 1
ATOM 2446 C CA . GLN A 1 311 ? 3.854 -28.968 -2.264 1.00 84.19 311 GLN A CA 1
ATOM 2447 C C . GLN A 1 311 ? 2.969 -28.470 -3.409 1.00 84.19 311 GLN A C 1
ATOM 2449 O O . GLN A 1 311 ? 2.415 -27.371 -3.355 1.00 84.19 311 GLN A O 1
ATOM 2454 N N . LYS A 1 312 ? 2.860 -29.267 -4.477 1.00 83.31 312 LYS A N 1
ATOM 2455 C CA . LYS A 1 312 ? 2.116 -28.932 -5.699 1.00 83.31 312 LYS A CA 1
ATOM 2456 C C . LYS A 1 312 ? 0.830 -29.750 -5.764 1.00 83.31 312 LYS A C 1
ATOM 2458 O O . LYS A 1 312 ? 0.868 -30.966 -5.923 1.00 83.31 312 LYS A O 1
ATOM 2463 N N . TYR A 1 313 ? -0.303 -29.067 -5.705 1.00 78.00 313 TYR A N 1
ATOM 2464 C CA . TYR A 1 313 ? -1.636 -29.655 -5.724 1.00 78.00 313 TYR A CA 1
ATOM 2465 C C . TYR A 1 313 ? -2.344 -29.408 -7.052 1.00 78.00 313 TYR A C 1
ATOM 2467 O O . TYR A 1 313 ? -2.293 -28.310 -7.617 1.00 78.00 313 TYR A O 1
ATOM 2475 N N . VAL A 1 314 ? -3.077 -30.417 -7.516 1.00 69.56 314 VAL A N 1
ATOM 2476 C CA . VAL A 1 314 ? -4.001 -30.303 -8.647 1.00 69.56 314 VAL A CA 1
ATOM 2477 C C . VAL A 1 314 ? -5.401 -30.039 -8.107 1.00 69.56 314 VAL A C 1
ATOM 2479 O O . VAL A 1 314 ? -5.856 -30.719 -7.186 1.00 69.56 314 VAL A O 1
ATOM 2482 N N . LYS A 1 315 ? -6.126 -29.079 -8.693 1.00 57.59 315 LYS A N 1
ATOM 2483 C CA . LYS A 1 315 ? -7.560 -28.932 -8.414 1.00 57.59 315 LYS A CA 1
ATOM 2484 C C . LYS A 1 315 ? -8.276 -30.260 -8.720 1.00 57.59 315 LYS A C 1
ATOM 2486 O O . LYS A 1 315 ? -8.325 -30.663 -9.876 1.00 57.59 315 LYS A O 1
ATOM 2491 N N . ASN A 1 316 ? -8.853 -30.871 -7.681 1.00 43.12 316 ASN A N 1
ATOM 2492 C CA . ASN A 1 316 ? -9.573 -32.158 -7.646 1.00 43.12 316 ASN A CA 1
ATOM 2493 C C . ASN A 1 316 ? -8.763 -33.441 -7.357 1.00 43.12 316 ASN A C 1
ATOM 2495 O O . ASN A 1 316 ? -9.380 -34.504 -7.330 1.00 43.12 316 ASN A O 1
ATOM 2499 N N . THR A 1 317 ? -7.467 -33.378 -7.022 1.00 40.78 317 THR A N 1
ATOM 2500 C CA . THR A 1 317 ? -6.755 -34.574 -6.519 1.00 40.78 317 THR A CA 1
ATOM 2501 C C . THR A 1 317 ? -5.788 -34.229 -5.389 1.00 40.78 317 THR A C 1
ATOM 2503 O O . THR A 1 317 ? -4.767 -33.581 -5.616 1.00 40.78 317 THR A O 1
ATOM 2506 N N . MET A 1 318 ? -6.077 -34.708 -4.172 1.00 30.02 318 MET A N 1
ATOM 2507 C CA . MET A 1 318 ? -5.014 -34.958 -3.194 1.00 30.02 318 MET A CA 1
ATOM 2508 C C . MET A 1 318 ? -4.289 -36.228 -3.637 1.00 30.02 318 MET A C 1
ATOM 2510 O O . MET A 1 318 ? -4.923 -37.272 -3.788 1.00 30.02 318 MET A O 1
ATOM 2514 N N . LEU A 1 319 ? -2.985 -36.126 -3.872 1.00 32.66 319 LEU A N 1
ATOM 2515 C CA . LEU A 1 319 ? -2.106 -37.279 -4.027 1.00 32.66 319 LEU A CA 1
ATOM 2516 C C . LEU A 1 319 ? -1.299 -37.393 -2.732 1.00 32.66 319 LEU A C 1
ATOM 2518 O O . LEU A 1 319 ? -0.710 -36.400 -2.301 1.00 32.66 319 LEU A O 1
ATOM 2522 N N . ASN A 1 320 ? -1.376 -38.570 -2.108 1.00 32.72 320 ASN A N 1
ATOM 2523 C CA . ASN A 1 320 ? -0.635 -38.935 -0.896 1.00 32.72 320 ASN A CA 1
ATOM 2524 C C . ASN A 1 320 ? 0.855 -39.139 -1.191 1.00 32.72 320 ASN A C 1
ATOM 2526 O O . ASN A 1 320 ? 1.156 -39.607 -2.314 1.00 32.72 320 ASN A O 1
#

Secondary structure (DSSP, 8-state):
-PPP-----PPPHHHHHHHHHHHHHHHHHHHHHHHHHHHHHHHHHHHHHHH--STT--HHHHHHHHHHHHHHHHHHHHHHHHHHHHHHHHSPPTTTSS-TT-----TTS-TTS----GGG--EEE-TTT--EEEHHHHHHHHHHHTSTTTTTHHHHHHHHSS--------------------------------PPPP-------TTEEEEEEE-STT-SS-TTTS-EEEEE-TT-EEE--TTSTTT-SS--TTSEEEEEEEEEETT-S--EEEEEEEETT-EEEE---SSSSPPEEEE-TTS-B----EEEEETTB---

Sequence (320 aa):
MQKNKDNEKQLTESQKEAGALLFKKLLSDRNKTLDELQQTQTNLQKNIPKIVKKPNTPRAAVAFSLLEDLIDECIHDVLFDVHRDIKQENSTCQICQTKCKHYVKKPGFDVWGKSYTVNNLPSYECVNCQKTIASTRYAPHLEKCLGLSGRQSSRVASRRMGGSSPSFSSDDNTGTASPDSDVFDRGNSKKKKQFSSPSFSNGVSRDTSLYMRQETPNTGGTYWSRFKVENLGPNDKACCPYTSFDCDRNSNPDDIVFIAFRANRAGAEVGYTFSINLPAGGWIEFYSGGPGDLEFNVFKPNGEPFQYEYQKYVKNTMLN

Radius of gyration: 36.21 Å; chains: 1; bounding box: 111×90×103 Å

pLDDT: mean 73.13, std 19.56, range [26.5, 96.94]

InterPro domains:
  IPR051078 SAGA-associated factor 11 [PTHR46367] (56-193)
  IPR060617 SAGA-associated factor 11-like, C-terminal domain [PF08209] (122-151)

Organism: NCBI:txid91626

Foldseek 3Di:
DDDDDDDPPDDDPVRVVVVVVVVVVVVVVVVVVVVVVVVVVVVCVVCVCVLPVDPPDDPVSSVVVVVVVVVVVVVVVVVVVVVVLVVLQPDQQLVPRHSVSQFDPDPQAGRNRDHDDPVPAAWDQDPQPRDTGGPVCVVVCCCVSVVVVVPVVVVVVVVVVPDDDDDDDDDDDDDDDDDDDDDDDDDDDDDDDDDDDDDDDDDFDFQKFKKKWWDDPQALDDPVQADIDGGDGAQDKFWQALCDNSRGVVSDQADKTKMKMWIDGDPDPKIKIKIKIAGHRKMKTWHHPHDDDTDIFIAGSNRHGDDMDMDIDIVPDDDD